Protein AF-A0AA87THC6-F1 (afdb_monomer_lite)

InterPro domains:
  IPR057561 NAD glycohydrolase, translocation F5/8 type C domain [NF047619] (191-307)
  IPR057561 NAD glycohydrolase, translocation F5/8 type C domain [PF25302] (182-308)

Radius of gyration: 21.38 Å; chains: 1; bounding box: 53×36×58 Å

pLDDT: mean 90.78, std 9.49, range [54.78, 98.56]

Foldseek 3Di:
DKDWDDCPRDPLSVQCVVVVQVVLVVVPPQDPAGWDWPTKIWDDDPPKIKIWTWTDRPDAHDQKDFDTKIFIWIQDPSATEGADIDTQWMWGWADDPFKIKIKIKGWDWDWADDPRWIKIKIKMKMWMKMWGADPVRPDIDIDTQAIKMKIFIFTPVVQVVQVVPPDDDPHRYHYTDTDGQKMKIWRHFDQDPVHRPQQGPCQQARLDLQGKHWGDDPQLKIKMKMAGNAWFFKKWFDWFNLNDPLRRQQEKTAQWKDKPNDIDGDDSDNDPDIDMDTDPTDRMIIIIGDDIDGHPHYHITITRYMDTD

Secondary structure (DSSP, 8-state):
-EEEE-TTT-HHHHHHHHHHHHHHHHH-TT-SSPPEEEEEEEEEETTEEEEEEEEE-S--BTTEEE--EEEEEEEETTEEEEEEEEESEEEEEEE-SSEEEEEEEEEEEEEEEETTEEEEEEEEEEEEEEEEE-TTSS-EEEEEEP--EEEEEEEHHHHHHHHHHS---S-SEEEPPP--SEEEEES----BTTBTTSSSGGGGSSS-TTS-EE---TT---EEEEEEEEEEEEEEEEEB-TTSHHHHHHSBEEEEEEETTEEEE------SSPEEEEEEEEEEEEEEEEEEE--SS---BEEEEEEE-

Sequence (309 aa):
MIQKVSKESETIIKASYSDVLAFANKFHFFSDSSLIEHGIYKEVHNSFVFYRFLFTDNHSYGTFVFNYLQIFCLAYKNKLYILDSSYLHKEQLIEETIHGSDEHIYSNYSVIQEKGEFEIIMHQTKDKTEFYADEEGDSEKTIEVSGEGVAYFYKLSDILKRIEKSNSIADTITQVELKEYKTVHCESTLIDAKRPFLYTIQNAFDKNPETAYVEKSEDDEISISIVSDKKIKRVGIINGFVKTQNLYASNNRIRKIDINYKLFELKDMHSKDFVFFDIPLASDIYIQTVELYKGTKYSDTCIAEIQVE

Organism: NCBI:txid1125700

Structure (mmCIF, N/CA/C/O backbone):
data_AF-A0AA87THC6-F1
#
_entry.id   AF-A0AA87THC6-F1
#
loop_
_atom_site.group_PDB
_atom_site.id
_atom_site.type_symbol
_atom_site.label_atom_id
_atom_site.label_alt_id
_atom_site.label_comp_id
_atom_site.label_asym_id
_atom_site.label_entity_id
_atom_site.label_seq_id
_atom_site.pdbx_PDB_ins_code
_atom_site.Cartn_x
_atom_site.Cartn_y
_atom_site.Cartn_z
_atom_site.occupancy
_atom_site.B_iso_or_equiv
_atom_site.auth_seq_id
_atom_site.auth_comp_id
_atom_site.auth_asym_id
_atom_site.auth_atom_id
_atom_site.pdbx_PDB_model_num
ATOM 1 N N . MET A 1 1 ? -5.647 -9.948 -12.343 1.00 79.25 1 MET A N 1
ATOM 2 C CA . MET A 1 1 ? -4.702 -11.034 -11.979 1.00 79.25 1 MET A CA 1
ATOM 3 C C . MET A 1 1 ? -3.346 -10.691 -12.569 1.00 79.25 1 MET A C 1
ATOM 5 O O . MET A 1 1 ? -3.299 -10.350 -13.745 1.00 79.25 1 MET A O 1
ATOM 9 N N . ILE A 1 2 ? -2.286 -10.747 -11.762 1.00 90.88 2 ILE A N 1
ATOM 10 C CA . ILE A 1 2 ? -0.912 -10.479 -12.204 1.00 90.88 2 ILE A CA 1
ATOM 11 C C . ILE A 1 2 ? -0.316 -11.773 -12.766 1.00 90.88 2 ILE A C 1
ATOM 13 O O . ILE A 1 2 ? -0.434 -12.826 -12.141 1.00 90.88 2 ILE A O 1
ATOM 17 N N . GLN A 1 3 ? 0.299 -11.707 -13.943 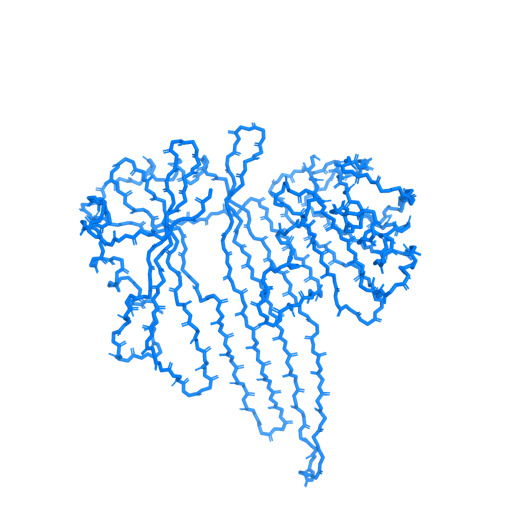1.00 95.12 3 GLN A N 1
ATOM 18 C CA . GLN A 1 3 ? 0.859 -12.868 -14.636 1.00 95.12 3 GLN A CA 1
ATOM 19 C C . GLN A 1 3 ? 2.292 -12.585 -15.070 1.00 95.12 3 GLN A C 1
ATOM 21 O O . GLN A 1 3 ? 2.575 -11.518 -15.613 1.00 95.12 3 GLN A O 1
ATOM 26 N N . LYS A 1 4 ? 3.200 -13.543 -14.855 1.00 95.81 4 LYS A N 1
ATOM 27 C CA . LYS A 1 4 ? 4.563 -13.455 -15.387 1.00 95.81 4 LYS A CA 1
ATOM 28 C C . LYS A 1 4 ? 4.516 -13.609 -16.908 1.00 95.81 4 LYS A C 1
ATOM 30 O O . LYS A 1 4 ? 3.885 -14.534 -17.413 1.00 95.81 4 LYS A O 1
ATOM 35 N N . VAL A 1 5 ? 5.193 -12.717 -17.619 1.00 95.44 5 VAL A N 1
ATOM 36 C CA . VAL A 1 5 ? 5.282 -12.706 -19.082 1.00 95.44 5 VAL A CA 1
ATOM 37 C C . VAL A 1 5 ? 6.741 -12.730 -19.524 1.00 95.44 5 VAL A C 1
ATOM 39 O O . VAL A 1 5 ? 7.643 -12.360 -18.774 1.00 95.44 5 VAL A O 1
ATOM 42 N N . SER A 1 6 ? 6.981 -13.199 -20.746 1.00 91.56 6 SER A N 1
ATOM 43 C CA . SER A 1 6 ? 8.314 -13.169 -21.351 1.00 91.56 6 SER A CA 1
ATOM 44 C C . SER A 1 6 ? 8.526 -11.850 -22.086 1.00 91.56 6 SER A C 1
ATOM 46 O O . SER A 1 6 ? 7.607 -11.355 -22.743 1.00 91.56 6 SER A O 1
ATOM 48 N N . LYS A 1 7 ? 9.759 -11.337 -22.074 1.00 87.38 7 LYS A N 1
ATOM 49 C CA . LYS A 1 7 ? 10.193 -10.209 -22.909 1.00 87.38 7 LYS A CA 1
ATOM 50 C C . LYS A 1 7 ? 9.777 -10.338 -24.381 1.00 87.38 7 LYS A C 1
ATOM 52 O O . LYS A 1 7 ? 9.416 -9.347 -25.007 1.00 87.38 7 LYS A O 1
ATOM 57 N N . GLU A 1 8 ? 9.798 -11.554 -24.927 1.00 90.31 8 GLU A N 1
ATOM 58 C CA . GLU A 1 8 ? 9.477 -11.813 -26.338 1.00 90.31 8 GLU A CA 1
ATOM 59 C C . GLU A 1 8 ? 7.975 -11.968 -26.607 1.00 90.31 8 GLU A C 1
ATOM 61 O O . GLU A 1 8 ? 7.558 -12.005 -27.763 1.00 90.31 8 GLU A O 1
ATOM 66 N N . SER A 1 9 ? 7.155 -12.073 -25.558 1.00 88.19 9 SER A N 1
ATOM 67 C CA . SER A 1 9 ? 5.730 -12.387 -25.705 1.00 88.19 9 SER A CA 1
ATOM 68 C C . SER A 1 9 ? 4.881 -11.206 -26.173 1.00 88.19 9 SER A C 1
ATOM 70 O O . SER A 1 9 ? 3.809 -11.425 -26.733 1.00 88.19 9 SER A O 1
ATOM 72 N N . GLU A 1 10 ? 5.355 -9.967 -25.998 1.00 90.50 10 GLU A N 1
ATOM 73 C CA . GLU A 1 10 ? 4.599 -8.767 -26.361 1.00 90.50 10 GLU A CA 1
ATOM 74 C C . GLU A 1 10 ? 5.458 -7.760 -27.117 1.00 90.50 10 GLU A C 1
ATOM 76 O O . GLU A 1 10 ? 6.537 -7.369 -26.671 1.00 90.50 10 GLU A O 1
ATOM 81 N N . THR A 1 11 ? 4.945 -7.278 -28.251 1.00 91.44 11 THR A N 1
ATOM 82 C CA . THR A 1 11 ? 5.661 -6.340 -29.127 1.00 91.44 11 THR A CA 1
ATOM 83 C C . THR A 1 11 ? 6.060 -5.058 -28.401 1.00 91.44 11 THR A C 1
ATOM 85 O O . THR A 1 11 ? 7.163 -4.564 -28.611 1.00 91.44 11 THR A O 1
ATOM 88 N N . ILE A 1 12 ? 5.193 -4.545 -27.521 1.00 92.75 12 ILE A N 1
ATOM 89 C CA . ILE A 1 12 ? 5.460 -3.321 -26.758 1.00 92.75 12 ILE A CA 1
ATOM 90 C C . ILE A 1 12 ? 6.604 -3.507 -25.751 1.00 92.75 12 ILE A C 1
ATOM 92 O O . ILE A 1 12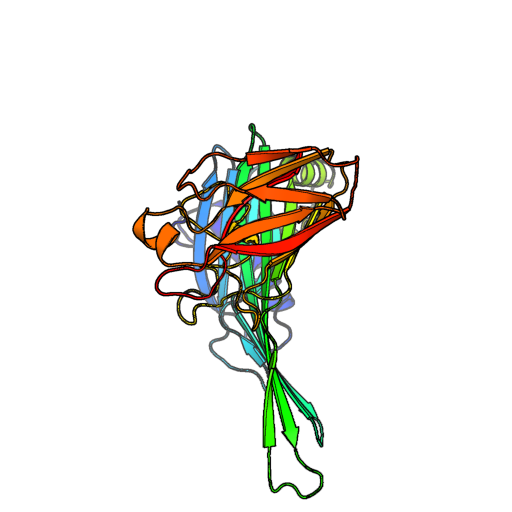 ? 7.453 -2.633 -25.617 1.00 92.75 12 ILE A O 1
ATOM 96 N N . ILE A 1 13 ? 6.683 -4.674 -25.101 1.00 93.75 13 ILE A N 1
ATOM 97 C CA . ILE A 1 13 ? 7.780 -5.003 -24.183 1.00 93.75 13 ILE A CA 1
ATOM 98 C C . ILE A 1 13 ? 9.072 -5.141 -24.981 1.00 93.75 13 ILE A C 1
ATOM 100 O O . ILE A 1 13 ? 10.072 -4.515 -24.647 1.00 93.75 13 ILE A O 1
ATOM 104 N N . LYS A 1 14 ? 9.041 -5.915 -26.070 1.00 93.25 14 LYS A N 1
ATOM 105 C CA . LYS A 1 14 ? 10.207 -6.140 -26.926 1.00 93.25 14 LYS A CA 1
ATOM 106 C C . LYS A 1 14 ? 10.798 -4.837 -27.466 1.00 93.25 14 LYS A C 1
ATOM 108 O O . LYS A 1 14 ? 12.017 -4.700 -27.495 1.00 93.25 14 LYS A O 1
ATOM 113 N N . ALA A 1 15 ? 9.944 -3.899 -27.878 1.00 92.38 15 ALA A N 1
ATOM 114 C CA . ALA A 1 15 ? 10.362 -2.610 -28.420 1.00 92.38 15 ALA A CA 1
ATOM 115 C C . ALA A 1 15 ? 10.966 -1.678 -27.358 1.00 92.38 15 ALA A C 1
ATOM 117 O O . ALA A 1 15 ? 11.898 -0.945 -27.667 1.00 92.38 15 ALA A O 1
ATOM 118 N N . SER A 1 16 ? 10.461 -1.724 -26.123 1.00 94.19 16 SER A N 1
ATOM 119 C CA . SER A 1 16 ? 10.839 -0.781 -25.063 1.00 94.19 16 SER A CA 1
ATOM 120 C C . SER A 1 16 ? 11.824 -1.338 -24.032 1.00 94.19 16 SER A C 1
ATOM 122 O O . SER A 1 16 ? 12.339 -0.580 -23.218 1.00 94.19 16 SER A O 1
ATOM 124 N N . TYR A 1 17 ? 12.102 -2.646 -24.034 1.00 94.69 17 TYR A N 1
ATOM 125 C CA . TYR A 1 17 ? 12.876 -3.309 -22.978 1.00 94.69 17 TYR A CA 1
ATOM 126 C C . TYR A 1 17 ? 14.246 -2.667 -22.732 1.00 94.69 17 TYR A C 1
ATOM 128 O O . TYR A 1 17 ? 14.607 -2.419 -21.584 1.00 94.69 17 TYR A O 1
ATOM 136 N N . SER A 1 18 ? 15.010 -2.400 -23.795 1.00 93.69 18 SER A N 1
ATOM 137 C CA . SER A 1 18 ? 16.354 -1.825 -23.664 1.00 93.69 18 SER A CA 1
ATOM 138 C C . SER A 1 18 ? 16.316 -0.438 -23.024 1.00 93.69 18 SER A C 1
ATOM 140 O O . SER A 1 18 ? 17.169 -0.132 -22.195 1.00 93.69 18 SER A O 1
ATOM 142 N N . ASP A 1 19 ? 15.296 0.359 -23.344 1.00 94.31 19 ASP A N 1
ATOM 143 C CA . ASP A 1 19 ? 15.115 1.694 -22.776 1.00 94.31 19 ASP A CA 1
ATOM 144 C C . ASP A 1 19 ? 14.673 1.611 -21.307 1.00 94.31 19 ASP A C 1
ATOM 146 O O . ASP A 1 19 ? 15.158 2.375 -20.474 1.00 94.31 19 ASP A O 1
ATOM 150 N N . VAL A 1 20 ? 13.812 0.646 -20.954 1.00 95.25 20 VAL A N 1
ATOM 151 C CA . VAL A 1 20 ? 13.425 0.386 -19.554 1.00 95.25 20 VAL A CA 1
ATOM 152 C C . VAL A 1 20 ? 14.631 -0.062 -18.724 1.00 95.25 20 VAL A C 1
ATOM 154 O O . VAL A 1 20 ? 14.818 0.425 -17.612 1.00 95.25 20 VAL A O 1
ATOM 157 N N . LEU A 1 21 ? 15.476 -0.949 -19.256 1.00 94.19 21 LEU A N 1
ATOM 158 C CA . LEU A 1 21 ? 16.702 -1.382 -18.582 1.00 94.19 21 LEU A CA 1
ATOM 159 C C . LEU A 1 21 ? 17.705 -0.225 -18.439 1.00 94.19 21 LEU A C 1
ATOM 161 O O . LEU A 1 21 ? 18.332 -0.079 -17.392 1.00 94.19 21 LEU A O 1
ATOM 165 N N . ALA A 1 22 ? 17.851 0.622 -19.460 1.00 92.94 22 ALA A N 1
ATOM 166 C CA . ALA A 1 22 ? 18.692 1.815 -19.379 1.00 92.94 22 ALA A CA 1
ATOM 167 C C . ALA A 1 22 ? 18.179 2.801 -18.314 1.00 92.94 22 ALA A C 1
ATOM 169 O O . ALA A 1 22 ? 18.971 3.329 -17.533 1.00 92.94 22 ALA A O 1
ATOM 170 N N . PHE A 1 23 ? 16.860 3.002 -18.233 1.00 94.00 23 PHE A N 1
ATOM 171 C CA . PHE A 1 23 ? 16.233 3.782 -17.167 1.00 94.00 23 PHE A CA 1
ATOM 172 C C . PHE A 1 23 ? 16.514 3.177 -15.784 1.00 94.00 23 PHE A C 1
ATOM 174 O O . PHE A 1 23 ? 16.936 3.894 -14.880 1.00 94.00 23 PHE A O 1
ATOM 181 N N . ALA A 1 24 ? 16.341 1.861 -15.632 1.00 93.75 24 ALA A N 1
ATOM 182 C CA . ALA A 1 24 ? 16.586 1.155 -14.378 1.00 93.75 24 ALA A CA 1
ATOM 183 C C . ALA A 1 24 ? 18.044 1.303 -13.909 1.00 93.75 24 ALA A C 1
ATOM 185 O O . ALA A 1 24 ? 18.277 1.638 -12.752 1.00 93.75 24 ALA A O 1
ATOM 186 N N . ASN A 1 25 ? 19.021 1.145 -14.809 1.00 91.25 25 ASN A N 1
ATOM 187 C CA . ASN A 1 25 ? 20.440 1.349 -14.491 1.00 91.25 25 ASN A CA 1
ATOM 188 C C . ASN A 1 25 ? 20.759 2.804 -14.118 1.00 91.25 25 ASN A C 1
ATOM 190 O O . ASN A 1 25 ? 21.599 3.045 -13.264 1.00 91.25 25 ASN A O 1
ATOM 194 N N . LYS A 1 26 ? 20.076 3.789 -14.716 1.00 90.31 26 LYS A N 1
ATOM 195 C CA . LYS A 1 26 ? 20.232 5.198 -14.319 1.00 90.31 26 LYS A CA 1
ATOM 196 C C . LYS A 1 26 ? 19.678 5.463 -12.914 1.00 90.31 26 LYS A C 1
ATOM 198 O O . LYS A 1 26 ? 20.208 6.312 -12.204 1.00 90.31 26 LYS A O 1
ATOM 203 N N . PHE A 1 27 ? 18.599 4.777 -12.538 1.00 86.88 27 PHE A N 1
ATOM 204 C CA . PHE A 1 27 ? 18.013 4.871 -11.201 1.00 86.88 27 PHE A CA 1
ATOM 205 C C . PHE A 1 27 ? 18.866 4.148 -10.147 1.00 86.88 27 PHE A C 1
ATOM 207 O O . PHE A 1 27 ? 19.018 4.634 -9.029 1.00 86.88 27 PHE A O 1
ATOM 214 N N . HIS A 1 28 ? 19.447 3.001 -10.499 1.00 83.06 28 HIS A N 1
ATOM 215 C CA . HIS A 1 28 ? 20.355 2.242 -9.645 1.00 83.06 28 HIS A CA 1
ATOM 216 C C . HIS A 1 28 ? 21.774 2.833 -9.679 1.00 83.06 28 HIS A C 1
ATOM 218 O O . HIS A 1 28 ? 22.655 2.345 -10.373 1.00 83.06 28 HIS A O 1
ATOM 224 N N . PHE A 1 29 ? 22.004 3.904 -8.916 1.00 75.00 29 PHE A N 1
ATOM 225 C CA . PHE A 1 29 ? 23.304 4.591 -8.857 1.00 75.00 29 PHE A CA 1
ATOM 226 C C . PHE A 1 29 ? 24.312 3.965 -7.873 1.00 75.00 29 PHE A C 1
ATOM 228 O O . PHE A 1 29 ? 25.415 4.482 -7.718 1.00 75.00 29 PHE A O 1
ATOM 235 N N . PHE A 1 30 ? 23.933 2.888 -7.177 1.00 70.06 30 PHE A N 1
ATOM 236 C CA . PHE A 1 30 ? 24.742 2.268 -6.119 1.00 70.06 30 PHE A CA 1
ATOM 237 C C . PHE A 1 30 ? 25.837 1.332 -6.651 1.00 70.06 30 PHE A C 1
ATOM 239 O O . PHE A 1 30 ? 26.690 0.896 -5.880 1.00 70.06 30 PHE A O 1
ATOM 246 N N . SER A 1 31 ? 25.826 1.038 -7.954 1.00 67.19 31 SER A N 1
ATOM 247 C CA . SER A 1 31 ? 26.738 0.091 -8.582 1.00 67.19 31 SER A CA 1
ATOM 248 C C . SER A 1 31 ? 27.088 0.461 -10.015 1.00 67.19 31 SER A C 1
ATOM 250 O O . SER A 1 31 ? 26.243 0.930 -10.774 1.00 67.19 31 SER A O 1
ATOM 252 N N . ASP A 1 32 ? 28.318 0.128 -10.408 1.00 66.31 32 ASP A N 1
ATOM 253 C CA . ASP A 1 32 ? 28.752 0.114 -11.808 1.00 66.31 32 ASP A CA 1
ATOM 254 C C . ASP A 1 32 ? 28.287 -1.156 -12.555 1.00 66.31 32 ASP A C 1
ATOM 256 O O . ASP A 1 32 ? 28.404 -1.253 -13.780 1.00 66.31 32 ASP A O 1
ATOM 260 N N . SER A 1 33 ? 27.775 -2.160 -11.831 1.00 73.06 33 SER A N 1
ATOM 261 C CA . SER A 1 33 ? 27.243 -3.394 -12.415 1.00 73.06 33 SER A CA 1
ATOM 262 C C . SER A 1 33 ? 25.859 -3.153 -13.001 1.00 73.06 33 SER A C 1
ATOM 264 O O . SER A 1 33 ? 24.980 -2.585 -12.359 1.00 73.06 33 SER A O 1
ATOM 266 N N . SER A 1 34 ? 25.644 -3.628 -14.227 1.00 78.69 34 SER A N 1
ATOM 267 C CA . SER A 1 34 ? 24.326 -3.548 -14.851 1.00 78.69 34 SER A CA 1
ATOM 268 C C . SER A 1 34 ? 23.336 -4.486 -14.168 1.00 78.69 34 SER A C 1
ATOM 270 O O . SER A 1 34 ? 23.622 -5.666 -13.958 1.00 78.69 34 SER A O 1
ATOM 272 N N . LEU A 1 35 ? 22.141 -3.967 -13.915 1.00 88.06 35 LEU A N 1
ATOM 273 C CA . LEU A 1 35 ? 20.995 -4.733 -13.463 1.00 88.06 35 LEU A CA 1
ATOM 274 C C . LEU A 1 35 ? 20.637 -5.864 -14.441 1.00 88.06 35 LEU A C 1
ATOM 276 O O . LEU A 1 35 ? 20.725 -5.727 -15.664 1.00 88.06 35 LEU A O 1
ATOM 280 N N . ILE A 1 36 ? 20.160 -6.972 -13.886 1.00 90.00 36 ILE A N 1
ATOM 281 C CA . ILE A 1 36 ? 19.720 -8.175 -14.589 1.00 90.00 36 ILE A CA 1
ATOM 282 C C . ILE A 1 36 ? 18.204 -8.319 -14.422 1.00 90.00 36 ILE A C 1
ATOM 284 O O . ILE A 1 36 ? 17.652 -8.056 -13.353 1.00 90.00 36 ILE A O 1
ATOM 288 N N . GLU A 1 37 ? 17.508 -8.744 -15.480 1.00 93.19 37 GLU A N 1
ATOM 289 C CA . GLU A 1 37 ? 16.072 -9.042 -15.417 1.00 93.19 37 GLU A CA 1
ATOM 290 C C . GLU A 1 37 ? 15.803 -10.221 -14.473 1.00 93.19 37 GLU A C 1
ATOM 292 O O . GLU A 1 37 ? 16.276 -11.336 -14.693 1.00 93.19 37 GLU A O 1
ATOM 297 N N . HIS A 1 38 ? 14.977 -9.986 -13.458 1.00 93.69 38 HIS A N 1
ATOM 298 C CA . HIS A 1 38 ? 14.407 -11.034 -12.617 1.00 93.69 38 HIS A CA 1
ATOM 299 C C . HIS A 1 38 ? 13.056 -11.527 -13.171 1.00 93.69 38 HIS A C 1
ATOM 301 O O . HIS A 1 38 ? 12.726 -12.722 -13.154 1.00 93.69 38 HIS A O 1
ATOM 307 N N . GLY A 1 39 ? 12.250 -10.603 -13.696 1.00 95.12 39 GLY A N 1
ATOM 308 C CA . GLY A 1 39 ? 11.044 -10.955 -14.429 1.00 95.12 39 GLY A CA 1
ATOM 309 C C . GLY A 1 39 ? 10.183 -9.764 -14.811 1.00 95.12 39 GLY A C 1
ATOM 310 O O . GLY A 1 39 ? 10.291 -8.680 -14.244 1.00 95.12 39 GLY A O 1
ATOM 311 N N . ILE A 1 40 ? 9.282 -10.007 -15.758 1.00 97.12 40 ILE A N 1
ATOM 312 C CA . ILE A 1 40 ? 8.297 -9.033 -16.217 1.00 97.12 40 ILE A CA 1
ATOM 313 C C . ILE A 1 40 ? 6.912 -9.569 -15.880 1.00 97.12 40 ILE A C 1
ATOM 315 O O . ILE A 1 40 ? 6.599 -10.732 -16.146 1.00 97.12 40 ILE A O 1
ATOM 319 N N . TYR A 1 41 ? 6.080 -8.727 -15.283 1.00 97.06 41 TYR A N 1
ATOM 320 C CA . TYR A 1 41 ? 4.735 -9.092 -14.863 1.00 97.06 41 TYR A CA 1
ATOM 321 C C . TYR A 1 41 ? 3.719 -8.164 -15.500 1.00 97.06 41 TYR A C 1
ATOM 323 O O . TYR A 1 41 ? 3.904 -6.951 -15.520 1.00 97.06 41 TYR A O 1
ATOM 331 N N . LYS A 1 42 ? 2.635 -8.748 -15.997 1.00 96.62 42 LYS A N 1
ATOM 332 C CA . LYS A 1 42 ? 1.515 -8.061 -16.625 1.00 96.62 42 LYS A CA 1
ATOM 333 C C . LYS A 1 42 ? 0.307 -8.082 -15.707 1.00 96.62 42 LYS A C 1
ATOM 335 O O . LYS A 1 42 ? -0.037 -9.119 -15.143 1.00 96.62 42 LYS A O 1
ATOM 340 N N . GLU A 1 43 ? -0.380 -6.957 -15.635 1.00 96.12 43 GLU A N 1
ATOM 341 C CA . GLU A 1 43 ? -1.684 -6.824 -15.006 1.00 96.12 43 GLU A CA 1
ATOM 342 C C . GLU A 1 43 ? -2.644 -6.132 -15.975 1.00 96.12 43 GLU A C 1
ATOM 344 O O . GLU A 1 43 ? -2.293 -5.132 -16.597 1.00 96.12 43 GLU A O 1
ATOM 349 N N . VAL A 1 44 ? -3.851 -6.677 -16.131 1.00 94.56 44 VAL A N 1
ATOM 350 C CA . VAL A 1 44 ? -4.861 -6.141 -17.053 1.00 94.56 44 VAL A CA 1
ATOM 351 C C . VAL A 1 44 ? -6.105 -5.747 -16.272 1.00 94.56 44 VAL A C 1
ATOM 353 O O . VAL A 1 44 ? -6.654 -6.562 -15.529 1.00 94.56 44 VAL A O 1
ATOM 356 N N . HIS A 1 45 ? -6.547 -4.511 -16.496 1.00 91.12 45 HIS A N 1
ATOM 357 C CA . HIS A 1 45 ? -7.723 -3.887 -15.901 1.00 91.12 45 HIS A CA 1
ATOM 358 C C . HIS A 1 45 ? -8.577 -3.272 -17.008 1.00 91.12 45 HIS A C 1
ATOM 360 O O . HIS A 1 45 ? -8.269 -2.197 -17.523 1.00 91.12 45 HIS A O 1
ATOM 366 N N . ASN A 1 46 ? -9.649 -3.959 -17.408 1.00 88.62 46 ASN A N 1
ATOM 367 C CA . ASN A 1 46 ? -10.434 -3.616 -18.599 1.00 88.62 46 ASN A CA 1
ATOM 368 C C . ASN A 1 46 ? -9.530 -3.446 -19.839 1.00 88.62 46 ASN A C 1
ATOM 370 O O . ASN A 1 46 ? -8.911 -4.408 -20.285 1.00 88.62 46 ASN A O 1
ATOM 374 N N . SER A 1 47 ? -9.445 -2.234 -20.395 1.00 90.00 47 SER A N 1
ATOM 375 C CA . SER A 1 47 ? -8.592 -1.899 -21.542 1.00 90.00 47 SER A CA 1
ATOM 376 C C . SER A 1 47 ? -7.184 -1.431 -21.160 1.00 90.00 47 SER A C 1
ATOM 378 O O . SER A 1 47 ? -6.372 -1.181 -22.049 1.00 90.00 47 SER A O 1
ATOM 380 N N . PHE A 1 48 ? -6.895 -1.256 -19.870 1.00 94.31 48 PHE A N 1
ATOM 381 C CA . PHE A 1 48 ? -5.604 -0.776 -19.390 1.00 94.31 48 PHE A CA 1
ATOM 382 C C . PHE A 1 48 ? -4.690 -1.945 -19.051 1.00 94.31 48 PHE A C 1
ATOM 384 O O . PHE A 1 48 ? -5.100 -2.924 -18.424 1.00 94.31 48 PHE A O 1
ATOM 391 N N . VAL A 1 49 ? -3.433 -1.828 -19.468 1.00 96.44 49 VAL A N 1
ATOM 392 C CA . VAL A 1 49 ? -2.411 -2.844 -19.241 1.00 96.44 49 VAL A CA 1
ATOM 393 C C . VAL A 1 49 ? -1.259 -2.203 -18.487 1.00 96.44 49 VAL A C 1
ATOM 395 O O . VAL A 1 49 ? -0.685 -1.216 -18.944 1.00 96.44 49 VAL A O 1
ATOM 398 N N . PHE A 1 50 ? -0.921 -2.782 -17.343 1.00 97.50 50 PHE A N 1
ATOM 399 C CA . PHE A 1 50 ? 0.191 -2.368 -16.504 1.00 97.50 50 PHE A CA 1
ATOM 400 C C . PHE A 1 50 ? 1.288 -3.424 -16.543 1.00 97.50 50 PHE A C 1
ATOM 402 O O . PHE A 1 50 ? 1.008 -4.627 -16.575 1.00 97.50 50 PHE A O 1
ATOM 409 N N . TYR A 1 51 ? 2.536 -2.969 -16.508 1.00 97.62 51 TYR A N 1
ATOM 410 C CA . TYR A 1 51 ? 3.707 -3.831 -16.437 1.00 97.62 51 TYR A CA 1
ATOM 411 C C . TYR A 1 51 ? 4.546 -3.505 -15.209 1.00 97.62 51 TYR A C 1
ATOM 413 O O . TYR A 1 51 ? 4.709 -2.342 -14.850 1.00 97.62 51 TYR A O 1
ATOM 421 N N . ARG A 1 52 ? 5.107 -4.543 -14.592 1.00 97.25 52 ARG A N 1
ATOM 422 C CA . ARG A 1 52 ? 6.148 -4.443 -13.567 1.00 97.25 52 ARG A CA 1
ATOM 423 C C . ARG A 1 52 ? 7.389 -5.129 -14.106 1.00 97.25 52 ARG A C 1
ATOM 425 O O . ARG A 1 52 ? 7.354 -6.333 -14.359 1.00 97.25 52 ARG A O 1
ATOM 432 N N . PHE A 1 53 ? 8.458 -4.371 -14.297 1.00 97.19 53 PHE A N 1
ATOM 433 C CA . PHE A 1 53 ? 9.772 -4.921 -14.606 1.00 97.19 53 PHE A CA 1
ATOM 434 C C . PHE A 1 53 ? 10.537 -5.037 -13.296 1.00 97.19 53 PHE A C 1
ATOM 436 O O . PHE A 1 53 ? 10.736 -4.028 -12.625 1.00 97.19 53 PHE A O 1
ATOM 443 N N . LEU A 1 54 ? 10.919 -6.256 -12.922 1.00 95.56 54 LEU A N 1
ATOM 444 C CA . LEU A 1 54 ? 11.755 -6.509 -11.758 1.00 95.56 54 LEU A CA 1
ATOM 445 C C . LEU A 1 54 ? 13.182 -6.765 -12.215 1.00 95.56 54 LEU A C 1
ATOM 447 O O . LEU A 1 54 ? 13.435 -7.666 -13.021 1.00 95.56 54 LEU A O 1
ATOM 451 N N . PHE A 1 55 ? 14.096 -5.990 -11.655 1.00 93.94 55 PHE A N 1
ATOM 452 C CA . PHE A 1 55 ? 15.524 -6.083 -11.880 1.00 93.94 55 PHE A CA 1
ATOM 453 C C . PHE A 1 55 ? 16.259 -6.338 -10.565 1.00 93.94 55 PHE A C 1
ATOM 455 O O . PHE A 1 55 ? 15.787 -5.948 -9.500 1.00 93.94 55 PHE A O 1
ATOM 462 N N . THR A 1 56 ? 17.416 -6.981 -10.640 1.00 89.56 56 THR A N 1
ATOM 463 C CA . THR A 1 56 ? 18.321 -7.203 -9.506 1.00 89.56 56 THR A CA 1
ATOM 464 C C . THR A 1 56 ? 19.761 -7.131 -9.991 1.00 89.56 56 THR A C 1
ATOM 466 O O . THR A 1 56 ? 20.035 -7.381 -11.162 1.00 89.56 56 THR A O 1
ATOM 469 N N . ASP A 1 57 ? 20.687 -6.790 -9.115 1.00 77.00 57 ASP A N 1
ATOM 470 C CA . ASP A 1 57 ? 22.125 -6.779 -9.383 1.00 77.00 57 ASP A CA 1
ATOM 471 C C . ASP A 1 57 ? 22.826 -8.038 -8.842 1.00 77.00 57 ASP A C 1
ATOM 473 O O . ASP A 1 57 ? 23.999 -8.227 -9.143 1.00 77.00 57 ASP A O 1
ATOM 477 N N . ASN A 1 58 ? 22.130 -8.935 -8.122 1.00 67.69 58 ASN A N 1
ATOM 478 C CA . ASN A 1 58 ? 22.697 -10.093 -7.409 1.00 67.69 58 ASN A CA 1
ATOM 479 C C . ASN A 1 58 ? 23.819 -9.738 -6.400 1.00 67.69 58 ASN A C 1
ATOM 481 O O . ASN A 1 58 ? 24.618 -10.615 -6.063 1.00 67.69 58 ASN A O 1
ATOM 485 N N . HIS A 1 59 ? 23.899 -8.494 -5.912 1.00 65.94 59 HIS A N 1
ATOM 486 C CA . HIS A 1 59 ? 24.958 -8.050 -4.997 1.00 65.94 59 HIS A CA 1
ATOM 487 C C . HIS A 1 59 ? 24.418 -7.112 -3.899 1.00 65.94 59 HIS A C 1
ATOM 489 O O . HIS A 1 59 ? 23.471 -6.365 -4.098 1.00 65.94 59 HIS A O 1
ATOM 495 N N . SER A 1 60 ? 25.048 -7.125 -2.724 1.00 64.69 60 SER A N 1
ATOM 496 C CA . SER A 1 60 ? 24.840 -6.128 -1.661 1.00 64.69 60 SER A CA 1
ATOM 497 C C . SER A 1 60 ? 25.907 -5.029 -1.748 1.00 64.69 60 SER A C 1
ATOM 499 O O . SER A 1 60 ? 27.068 -5.336 -2.034 1.00 64.69 60 SER A O 1
ATOM 501 N N . TYR A 1 61 ? 25.555 -3.769 -1.464 1.00 63.88 61 TYR A N 1
ATOM 502 C CA . TYR A 1 61 ? 26.459 -2.619 -1.615 1.00 63.88 61 TYR A CA 1
ATOM 503 C C . TYR A 1 61 ? 26.669 -1.871 -0.301 1.00 63.88 61 TYR A C 1
ATOM 505 O O . TYR A 1 61 ? 25.852 -1.042 0.093 1.00 63.88 61 TYR A O 1
ATOM 513 N N . GLY A 1 62 ? 27.818 -2.104 0.340 1.00 69.44 62 GLY A N 1
ATOM 514 C CA . GLY A 1 62 ? 28.187 -1.408 1.574 1.00 69.44 62 GLY A CA 1
ATOM 515 C C . GLY A 1 62 ? 27.130 -1.610 2.660 1.00 69.44 62 GLY A C 1
ATOM 516 O O . GLY A 1 62 ? 26.850 -2.744 3.031 1.00 69.44 62 GLY A O 1
ATOM 517 N N . THR A 1 63 ? 26.540 -0.512 3.131 1.00 70.81 63 THR A N 1
ATOM 518 C CA . THR A 1 63 ? 25.477 -0.498 4.147 1.00 70.81 63 THR A CA 1
ATOM 519 C C . THR A 1 63 ? 24.064 -0.668 3.578 1.00 70.81 63 THR A C 1
ATOM 521 O O . THR A 1 63 ? 23.089 -0.553 4.316 1.00 70.81 63 THR A O 1
ATOM 524 N N . PHE A 1 64 ? 23.929 -0.913 2.272 1.00 69.56 64 PHE A N 1
ATOM 525 C CA . PHE A 1 64 ? 22.642 -1.096 1.614 1.00 69.56 64 PHE A CA 1
ATOM 526 C C . PHE A 1 64 ? 22.470 -2.519 1.085 1.00 69.56 64 PHE A C 1
ATOM 528 O O . PHE A 1 64 ? 23.300 -3.028 0.321 1.00 69.56 64 PHE A O 1
ATOM 535 N N . VAL A 1 65 ? 21.328 -3.123 1.412 1.00 75.81 65 VAL A N 1
ATOM 536 C CA . VAL A 1 65 ? 20.863 -4.366 0.789 1.00 75.81 65 VAL A CA 1
ATOM 537 C C . VAL A 1 65 ? 19.601 -4.059 -0.001 1.00 75.81 65 VAL A C 1
ATOM 539 O O . VAL A 1 65 ? 18.628 -3.521 0.521 1.00 75.81 65 VAL A O 1
ATOM 542 N N . PHE A 1 66 ? 19.612 -4.385 -1.288 1.00 77.56 66 PHE A N 1
ATOM 543 C CA . PHE A 1 66 ? 18.460 -4.225 -2.165 1.00 77.56 66 PHE A CA 1
ATOM 544 C C . PHE A 1 66 ? 17.995 -5.600 -2.615 1.00 77.56 66 PHE A C 1
ATOM 546 O O . PHE A 1 66 ? 18.813 -6.475 -2.888 1.00 77.56 66 PHE A O 1
ATOM 553 N N . ASN A 1 67 ? 16.684 -5.792 -2.735 1.00 81.88 67 ASN A N 1
ATOM 554 C CA . ASN A 1 67 ? 16.165 -7.046 -3.272 1.00 81.88 67 ASN A CA 1
ATOM 555 C C . ASN A 1 67 ? 15.897 -6.939 -4.781 1.00 81.88 67 ASN A C 1
ATOM 557 O O . ASN A 1 67 ? 16.670 -7.415 -5.615 1.00 81.88 67 ASN A O 1
ATOM 561 N N . TYR A 1 68 ? 14.816 -6.245 -5.140 1.00 89.69 68 TYR A N 1
ATOM 562 C CA . TYR A 1 68 ? 14.405 -6.066 -6.529 1.00 89.69 68 TYR A CA 1
ATOM 563 C C . TYR A 1 68 ? 14.028 -4.617 -6.791 1.00 89.69 68 TYR A C 1
ATOM 565 O O . TYR A 1 68 ? 13.122 -4.094 -6.139 1.00 89.69 68 TYR A O 1
ATOM 573 N N . LEU A 1 69 ? 14.672 -3.994 -7.779 1.00 93.56 69 LEU A N 1
ATOM 574 C CA . LEU A 1 69 ? 14.210 -2.733 -8.343 1.00 93.56 69 LEU A CA 1
ATOM 575 C C . LEU A 1 69 ? 12.996 -3.010 -9.228 1.00 93.56 69 LEU A C 1
ATOM 577 O O . LEU A 1 69 ? 13.076 -3.765 -10.197 1.00 93.56 69 LEU A O 1
ATOM 581 N N . GLN A 1 70 ? 11.879 -2.378 -8.905 1.00 95.62 70 GLN A N 1
ATOM 582 C CA . GLN A 1 70 ? 10.643 -2.452 -9.659 1.00 95.62 70 GLN A CA 1
ATOM 583 C C . GLN A 1 70 ? 10.457 -1.180 -10.485 1.00 95.62 70 GLN A C 1
ATOM 585 O O . GLN A 1 70 ? 10.412 -0.087 -9.930 1.00 95.62 70 GLN A O 1
ATOM 590 N N . ILE A 1 71 ? 10.278 -1.326 -11.800 1.00 97.56 71 ILE A N 1
ATOM 591 C CA . ILE A 1 71 ? 9.810 -0.252 -12.688 1.00 97.56 71 ILE A CA 1
ATOM 592 C C . ILE A 1 71 ? 8.343 -0.514 -13.022 1.00 97.56 71 ILE A C 1
ATOM 594 O O . ILE A 1 71 ? 8.016 -1.541 -13.629 1.00 97.56 71 ILE A O 1
ATOM 598 N N . PHE A 1 72 ? 7.460 0.397 -12.613 1.00 98.06 72 PHE A N 1
ATOM 599 C CA . PHE A 1 72 ? 6.020 0.277 -12.812 1.00 98.06 72 PHE A CA 1
ATOM 600 C C . PHE A 1 72 ? 5.554 1.128 -13.989 1.00 98.06 72 PHE A C 1
ATOM 602 O O . PHE A 1 72 ? 5.751 2.344 -14.023 1.00 98.06 72 PHE A O 1
ATOM 609 N N . CYS A 1 73 ? 4.924 0.480 -14.966 1.00 97.88 73 CYS A N 1
ATOM 610 C CA . CYS A 1 73 ? 4.599 1.078 -16.253 1.00 97.88 73 CYS A CA 1
ATOM 611 C C . CYS A 1 73 ? 3.121 0.921 -16.613 1.00 97.88 73 CYS A C 1
ATOM 613 O O . CYS A 1 73 ? 2.509 -0.112 -16.346 1.00 97.88 73 CYS A O 1
ATOM 615 N N . LEU A 1 74 ? 2.589 1.902 -17.341 1.00 97.56 74 LEU A N 1
ATOM 616 C CA . LEU A 1 74 ? 1.314 1.835 -18.052 1.00 97.56 74 LEU A CA 1
ATOM 617 C C . LEU A 1 74 ? 1.569 1.711 -19.556 1.00 97.56 74 LEU A C 1
ATOM 619 O O . LEU A 1 74 ? 2.288 2.522 -20.138 1.00 97.56 74 LEU A O 1
ATOM 623 N N . ALA A 1 75 ? 0.934 0.742 -20.206 1.00 95.56 75 ALA A N 1
ATOM 624 C CA . ALA A 1 75 ? 0.846 0.702 -21.657 1.00 95.56 75 ALA A CA 1
ATOM 625 C C . ALA A 1 75 ? -0.377 1.480 -22.140 1.00 95.56 75 ALA A C 1
ATOM 627 O O . ALA A 1 75 ? -1.518 1.150 -21.813 1.00 95.56 75 ALA A O 1
ATOM 628 N N . TYR A 1 76 ? -0.133 2.502 -22.956 1.00 93.38 76 TYR A N 1
ATOM 629 C CA . TYR A 1 76 ? -1.180 3.350 -23.510 1.00 93.38 76 TYR A CA 1
ATOM 630 C C . TYR A 1 76 ? -0.801 3.800 -24.922 1.00 93.38 76 TYR A C 1
ATOM 632 O O . TYR A 1 76 ? 0.336 4.187 -25.165 1.00 93.38 76 TYR A O 1
ATOM 640 N N . LYS A 1 77 ? -1.742 3.714 -25.874 1.00 90.56 77 LYS A N 1
ATOM 641 C CA . LYS A 1 77 ? -1.535 4.099 -27.289 1.00 90.56 77 LYS A CA 1
ATOM 642 C C . LYS A 1 77 ? -0.227 3.537 -27.892 1.00 90.56 77 LYS A C 1
ATOM 644 O O . LYS A 1 77 ? 0.522 4.257 -28.543 1.00 90.56 77 LYS A O 1
ATOM 649 N N . ASN A 1 78 ? 0.029 2.241 -27.676 1.00 87.56 78 ASN A N 1
ATOM 650 C CA . ASN A 1 78 ? 1.218 1.500 -28.138 1.00 87.56 78 ASN A CA 1
ATOM 651 C C . ASN A 1 78 ? 2.572 2.008 -27.605 1.00 87.56 78 ASN A C 1
ATOM 653 O O . ASN A 1 78 ? 3.607 1.719 -28.201 1.00 87.56 78 ASN A O 1
ATOM 657 N N . LYS A 1 79 ? 2.578 2.721 -26.474 1.00 90.94 79 LYS A N 1
ATOM 658 C CA . LYS A 1 79 ? 3.785 3.212 -25.803 1.00 90.94 79 LYS A CA 1
ATOM 659 C C . LYS A 1 79 ? 3.784 2.841 -24.319 1.00 90.94 79 LYS A C 1
ATOM 661 O O . LYS A 1 79 ? 2.713 2.731 -23.715 1.00 90.94 79 LYS A O 1
ATOM 666 N N . LEU A 1 80 ? 4.970 2.623 -23.744 1.00 94.94 80 LEU A N 1
ATOM 667 C CA . LEU A 1 80 ? 5.132 2.447 -22.300 1.00 94.94 80 LEU A CA 1
ATOM 668 C C . LEU A 1 80 ? 5.394 3.788 -21.619 1.00 94.94 80 LEU A C 1
ATOM 670 O O . LEU A 1 80 ? 6.268 4.558 -22.012 1.00 94.94 80 LEU A O 1
ATOM 674 N N . TYR A 1 81 ? 4.652 4.030 -20.551 1.00 95.81 81 TYR A N 1
ATOM 675 C CA . TYR A 1 81 ? 4.814 5.178 -19.681 1.00 95.81 81 TYR A CA 1
ATOM 676 C C . TYR A 1 81 ? 5.288 4.689 -18.320 1.00 95.81 81 TYR A C 1
ATOM 678 O O . TYR A 1 81 ? 4.585 3.906 -17.686 1.00 95.81 81 TYR A O 1
ATOM 686 N N . ILE A 1 82 ? 6.470 5.125 -17.887 1.00 96.69 82 ILE A N 1
ATOM 687 C CA . ILE A 1 82 ? 6.978 4.839 -16.543 1.00 96.69 82 ILE A CA 1
ATOM 688 C C . ILE A 1 82 ? 6.203 5.728 -15.581 1.00 96.69 82 ILE A C 1
ATOM 690 O O . ILE A 1 82 ? 6.232 6.954 -15.700 1.00 96.69 82 ILE A O 1
ATOM 694 N N . LEU A 1 83 ? 5.481 5.090 -14.668 1.00 97.38 83 LEU A N 1
ATOM 695 C CA . LEU A 1 83 ? 4.722 5.770 -13.633 1.00 97.38 83 LEU A CA 1
ATOM 696 C C . LEU A 1 83 ? 5.593 6.011 -12.405 1.00 97.38 83 LEU A C 1
ATOM 698 O O . LEU A 1 83 ? 5.596 7.121 -11.893 1.00 97.38 83 LEU A O 1
ATOM 702 N N . ASP A 1 84 ? 6.341 4.997 -11.966 1.00 96.31 84 ASP A N 1
ATOM 703 C CA . ASP A 1 84 ? 7.264 5.117 -10.837 1.00 96.31 84 ASP A CA 1
ATOM 704 C C . ASP A 1 84 ? 8.321 3.996 -10.833 1.00 96.31 84 ASP A C 1
ATOM 706 O O . ASP A 1 84 ? 8.217 3.013 -11.580 1.00 96.31 84 ASP A O 1
ATOM 710 N N . SER A 1 85 ? 9.343 4.159 -9.994 1.00 95.00 85 SER A N 1
ATOM 711 C CA . SER A 1 85 ? 10.395 3.178 -9.746 1.00 95.00 85 SER A CA 1
ATOM 712 C C . SER A 1 85 ? 10.810 3.144 -8.277 1.00 95.00 85 SER A C 1
ATOM 714 O O . SER A 1 85 ? 11.215 4.164 -7.724 1.00 95.00 85 SER A O 1
ATOM 716 N N . SER A 1 86 ? 10.787 1.961 -7.666 1.00 93.88 86 SER A N 1
ATOM 717 C CA . SER A 1 86 ? 11.180 1.756 -6.267 1.00 93.88 86 SER A CA 1
ATOM 718 C C . SER A 1 86 ? 11.697 0.339 -6.036 1.00 93.88 86 SER A C 1
ATOM 720 O O . SER A 1 86 ? 11.416 -0.576 -6.812 1.00 93.88 86 SER A O 1
ATOM 722 N N . TYR A 1 87 ? 12.462 0.138 -4.965 1.00 92.50 87 TYR A N 1
ATOM 723 C CA . TYR A 1 87 ? 12.831 -1.208 -4.536 1.00 92.50 87 TYR A CA 1
ATOM 724 C C . TYR A 1 87 ? 11.681 -1.850 -3.762 1.00 92.50 87 TYR A C 1
ATOM 726 O O . TYR A 1 87 ? 11.108 -1.222 -2.874 1.00 92.50 87 TYR A O 1
ATOM 734 N N . LEU A 1 88 ? 11.392 -3.125 -4.048 1.00 92.56 88 LEU A N 1
ATOM 735 C CA . LEU A 1 88 ? 10.432 -3.906 -3.255 1.00 92.56 88 LEU A CA 1
ATOM 736 C C . LEU A 1 88 ? 10.852 -3.996 -1.787 1.00 92.56 88 LEU A C 1
ATOM 738 O O . LEU A 1 88 ? 10.002 -3.988 -0.901 1.00 92.56 88 LEU A O 1
ATOM 742 N N . HIS A 1 89 ? 12.160 -4.082 -1.554 1.00 91.19 89 HIS A N 1
ATOM 743 C CA . HIS A 1 89 ? 12.783 -4.017 -0.242 1.00 91.19 89 HIS A CA 1
ATOM 744 C C . HIS A 1 89 ? 14.155 -3.357 -0.375 1.00 91.19 89 HIS A C 1
ATOM 746 O O . HIS A 1 89 ? 14.925 -3.698 -1.283 1.00 91.19 89 HIS A O 1
ATOM 752 N N . LYS A 1 90 ? 14.411 -2.400 0.511 1.00 89.50 90 LYS A N 1
ATOM 753 C CA . LYS A 1 90 ? 15.684 -1.721 0.710 1.00 89.50 90 LYS A CA 1
ATOM 754 C C . LYS A 1 90 ? 16.004 -1.767 2.200 1.00 89.50 90 LYS A C 1
ATOM 756 O O . LYS A 1 90 ? 15.206 -1.305 3.002 1.00 89.50 90 LYS A O 1
ATOM 761 N N . GLU A 1 91 ? 17.174 -2.269 2.534 1.00 87.94 91 GLU A N 1
ATOM 762 C CA . GLU A 1 91 ? 17.793 -2.175 3.850 1.00 87.94 91 GLU A CA 1
ATOM 763 C C . GLU A 1 91 ? 18.831 -1.058 3.837 1.00 87.94 91 GLU A C 1
ATOM 765 O O . GLU A 1 91 ? 19.512 -0.845 2.824 1.00 87.94 91 GLU A O 1
ATOM 770 N N . GLN A 1 92 ? 18.929 -0.329 4.939 1.00 85.25 92 GLN A N 1
ATOM 771 C CA . GLN A 1 92 ? 19.890 0.742 5.116 1.00 85.25 92 GLN A CA 1
ATOM 772 C C . GLN A 1 92 ? 20.427 0.717 6.543 1.00 85.25 92 GLN A C 1
ATOM 774 O O . GLN A 1 92 ? 19.734 1.105 7.479 1.00 85.25 92 GLN A O 1
ATOM 779 N N . LEU A 1 93 ? 21.699 0.352 6.665 1.00 83.25 93 LEU A N 1
ATOM 780 C CA . LEU A 1 93 ? 22.455 0.470 7.899 1.00 83.25 93 LEU A CA 1
ATOM 781 C C . LEU A 1 93 ? 23.076 1.872 7.997 1.00 83.25 93 LEU A C 1
ATOM 783 O O . LEU A 1 93 ? 23.740 2.364 7.077 1.00 83.25 93 LEU A O 1
ATOM 787 N N . ILE A 1 94 ? 22.839 2.534 9.121 1.00 81.31 94 ILE A N 1
ATOM 788 C CA . ILE A 1 94 ? 23.402 3.833 9.476 1.00 81.31 94 ILE A CA 1
ATOM 789 C C . ILE A 1 94 ? 24.241 3.607 10.726 1.00 81.31 94 ILE A C 1
ATOM 791 O O . ILE A 1 94 ? 23.693 3.289 11.772 1.00 81.31 94 ILE A O 1
ATOM 795 N N . GLU A 1 95 ? 25.559 3.759 10.623 1.00 76.94 95 GLU A N 1
ATOM 796 C CA . GLU A 1 95 ? 26.474 3.649 11.763 1.00 76.94 95 GLU A CA 1
ATOM 797 C C . GLU A 1 95 ? 27.081 5.021 12.072 1.00 76.94 95 GLU A C 1
ATOM 799 O O . GLU A 1 95 ? 27.773 5.618 11.243 1.00 76.94 95 GLU A O 1
ATOM 804 N N . GLU A 1 96 ? 26.835 5.515 13.281 1.00 76.38 96 GLU A N 1
ATOM 805 C CA . GLU A 1 96 ? 27.511 6.662 13.884 1.00 76.38 96 GLU A CA 1
ATOM 806 C C . GLU A 1 96 ? 28.287 6.195 15.130 1.00 76.38 96 GLU A C 1
ATOM 808 O O . GLU A 1 96 ? 28.159 5.063 15.589 1.00 76.38 96 GLU A O 1
ATOM 813 N N . THR A 1 97 ? 29.124 7.062 15.705 1.00 73.62 97 THR A N 1
ATOM 814 C CA . THR A 1 97 ? 30.073 6.676 16.770 1.00 73.62 97 THR A CA 1
ATOM 815 C C . THR A 1 97 ? 29.420 6.091 18.032 1.00 73.62 97 THR A C 1
ATOM 817 O O . THR A 1 97 ? 30.050 5.297 18.722 1.00 73.62 97 THR A O 1
ATOM 820 N N . ILE A 1 98 ? 28.196 6.507 18.364 1.00 76.25 98 ILE A N 1
ATOM 821 C CA . ILE A 1 98 ? 27.482 6.133 19.605 1.00 76.25 98 ILE A CA 1
ATOM 822 C C . ILE A 1 98 ? 26.036 5.681 19.351 1.00 76.25 98 ILE A C 1
ATOM 824 O O . ILE A 1 98 ? 25.305 5.342 20.279 1.00 76.25 98 ILE A O 1
ATOM 828 N N . HIS A 1 99 ? 25.610 5.724 18.094 1.00 79.75 99 HIS A N 1
ATOM 829 C CA . HIS A 1 99 ? 24.243 5.493 17.665 1.00 79.75 99 HIS A CA 1
ATOM 830 C C . HIS A 1 99 ? 24.288 4.879 16.277 1.00 79.75 99 HIS A C 1
ATOM 832 O O . HIS A 1 99 ? 25.085 5.286 15.438 1.00 79.75 99 HIS A O 1
ATOM 838 N N . GLY A 1 100 ? 23.402 3.945 16.003 1.00 81.31 100 GLY A N 1
ATOM 839 C CA . GLY A 1 100 ? 23.098 3.616 14.633 1.00 81.31 100 GLY A CA 1
ATOM 840 C C . GLY A 1 100 ? 21.704 3.057 14.493 1.00 81.31 100 GLY A C 1
ATOM 841 O O . GLY A 1 100 ? 20.950 2.921 15.459 1.00 81.31 100 GLY A O 1
ATOM 842 N N . SER A 1 101 ? 21.340 2.789 13.251 1.00 82.50 101 SER A N 1
ATOM 843 C CA . SER A 1 101 ? 20.044 2.228 12.938 1.00 82.50 101 SER A CA 1
ATOM 844 C C . SER A 1 101 ? 20.087 1.323 11.728 1.00 82.50 101 SER A C 1
ATOM 846 O O . SER A 1 101 ? 20.770 1.624 10.752 1.00 82.50 101 SER A O 1
ATOM 848 N N . ASP A 1 102 ? 19.288 0.271 11.779 1.00 87.38 102 ASP A N 1
ATOM 849 C CA . ASP A 1 102 ? 18.951 -0.561 10.635 1.00 87.38 102 ASP A CA 1
ATOM 850 C C . ASP A 1 102 ? 17.517 -0.244 10.198 1.00 87.38 102 ASP A C 1
ATOM 852 O O . ASP A 1 102 ? 16.575 -0.346 10.988 1.00 87.38 102 ASP A O 1
ATOM 856 N N . GLU A 1 103 ? 17.355 0.222 8.961 1.00 89.62 103 GLU A N 1
ATOM 857 C CA . GLU A 1 103 ? 16.066 0.597 8.382 1.00 89.62 103 GLU A CA 1
ATOM 858 C C . GLU A 1 103 ? 15.695 -0.333 7.225 1.00 89.62 103 GLU A C 1
ATOM 860 O O . GLU A 1 103 ? 16.362 -0.361 6.188 1.00 89.62 103 GLU A O 1
ATOM 865 N N . HIS A 1 104 ? 14.559 -1.020 7.344 1.00 90.62 104 HIS A N 1
ATOM 866 C CA . HIS A 1 104 ? 13.981 -1.828 6.275 1.00 90.62 104 HIS A CA 1
ATOM 867 C C . HIS A 1 104 ? 12.778 -1.125 5.659 1.00 90.62 104 HIS A C 1
ATOM 869 O O . HIS A 1 104 ? 11.744 -0.951 6.294 1.00 90.62 104 HIS A O 1
ATOM 875 N N . ILE A 1 105 ? 12.878 -0.778 4.383 1.00 92.12 105 ILE A N 1
ATOM 876 C CA . ILE A 1 105 ? 11.856 -0.069 3.622 1.00 92.12 105 ILE A CA 1
ATOM 877 C C . ILE A 1 105 ? 11.269 -1.008 2.573 1.00 92.12 105 ILE A C 1
ATOM 879 O O . ILE A 1 105 ? 11.990 -1.524 1.720 1.00 92.12 105 ILE A O 1
ATOM 883 N N . TYR A 1 106 ? 9.951 -1.161 2.571 1.00 93.69 106 TYR A N 1
ATOM 884 C CA . TYR A 1 106 ? 9.207 -1.982 1.623 1.00 93.69 106 TYR A CA 1
ATOM 885 C C . TYR A 1 106 ? 8.276 -1.105 0.796 1.00 93.69 106 TYR A C 1
ATOM 887 O O . TYR A 1 106 ? 7.480 -0.363 1.363 1.00 93.69 106 TYR A O 1
ATOM 895 N N . SER A 1 107 ? 8.346 -1.194 -0.535 1.00 95.12 107 SER A N 1
ATOM 896 C CA . SER A 1 107 ? 7.520 -0.377 -1.441 1.00 95.12 107 SER A CA 1
ATOM 897 C C . SER A 1 107 ? 6.831 -1.227 -2.499 1.00 95.12 107 SER A C 1
ATOM 899 O O . SER A 1 107 ? 7.447 -2.128 -3.066 1.00 95.12 107 SER A O 1
ATOM 901 N N . ASN A 1 108 ? 5.560 -0.951 -2.798 1.00 94.62 108 ASN A N 1
ATOM 902 C CA . ASN A 1 108 ? 4.834 -1.669 -3.846 1.00 94.62 108 ASN A CA 1
ATOM 903 C C . ASN A 1 108 ? 3.642 -0.859 -4.403 1.00 94.62 108 ASN A C 1
ATOM 905 O O . ASN A 1 108 ? 3.290 0.217 -3.916 1.00 94.62 108 ASN A O 1
ATOM 909 N N . TYR A 1 109 ? 3.036 -1.373 -5.476 1.00 95.38 109 TYR A N 1
ATOM 910 C CA . TYR A 1 109 ? 2.025 -0.690 -6.279 1.00 95.38 109 TYR A CA 1
ATOM 911 C C . TYR A 1 109 ? 0.769 -1.539 -6.464 1.00 95.38 109 TYR A C 1
ATOM 913 O O . TYR A 1 109 ? 0.845 -2.688 -6.920 1.00 95.38 109 TYR A O 1
ATOM 921 N N . SER A 1 110 ? -0.390 -0.930 -6.229 1.00 95.12 110 SER A N 1
ATOM 922 C CA . SER A 1 110 ? -1.705 -1.536 -6.448 1.00 95.12 110 SER A CA 1
ATOM 923 C C . SER A 1 110 ? -2.521 -0.710 -7.437 1.00 95.12 110 SER A C 1
ATOM 925 O O . SER A 1 110 ? -2.428 0.515 -7.461 1.00 95.12 110 SER A O 1
ATOM 927 N N . VAL A 1 111 ? -3.341 -1.381 -8.245 1.00 95.69 111 VAL A N 1
ATOM 928 C CA . VAL A 1 111 ? -4.328 -0.738 -9.119 1.00 95.69 111 VAL A CA 1
ATOM 929 C C . VAL A 1 111 ? -5.706 -1.217 -8.696 1.00 95.69 111 VAL A C 1
ATOM 931 O O . VAL A 1 111 ? -5.967 -2.420 -8.688 1.00 95.69 111 VAL A O 1
ATOM 934 N N . ILE A 1 112 ? -6.577 -0.276 -8.351 1.00 94.56 112 ILE A N 1
ATOM 935 C CA . ILE A 1 112 ? -7.939 -0.545 -7.887 1.00 94.56 112 ILE A CA 1
ATOM 936 C C . ILE A 1 112 ? -8.957 0.183 -8.761 1.00 94.56 112 ILE A C 1
ATOM 938 O O . ILE A 1 112 ? -8.618 1.119 -9.489 1.00 94.56 112 ILE A O 1
ATOM 942 N N . GLN A 1 113 ? -10.216 -0.243 -8.687 1.00 90.81 113 GLN A N 1
ATOM 943 C CA . GLN A 1 113 ? -11.316 0.390 -9.406 1.00 90.81 113 GLN A CA 1
ATOM 944 C C . GLN A 1 113 ? -12.413 0.816 -8.426 1.00 90.81 113 GLN A C 1
ATOM 946 O O . GLN A 1 113 ? -12.957 -0.013 -7.702 1.00 90.81 113 GLN A O 1
ATOM 951 N N . GLU A 1 114 ? -12.788 2.095 -8.447 1.00 79.19 114 GLU A N 1
ATOM 952 C CA . GLU A 1 114 ? -13.877 2.648 -7.640 1.00 79.19 114 GLU A CA 1
ATOM 953 C C . GLU A 1 114 ? -14.831 3.471 -8.515 1.00 79.19 114 GLU A C 1
ATOM 955 O O . GLU A 1 114 ? -14.422 4.390 -9.218 1.00 79.19 114 GLU A O 1
ATOM 960 N N . LYS A 1 115 ? -16.135 3.154 -8.469 1.00 80.81 115 LYS A N 1
ATOM 961 C CA . LYS A 1 115 ? -17.205 3.919 -9.149 1.00 80.81 115 LYS A CA 1
ATOM 962 C C . LYS A 1 115 ? -16.920 4.192 -10.645 1.00 80.81 115 LYS A C 1
ATOM 964 O O . LYS A 1 115 ? -17.338 5.210 -11.188 1.00 80.81 115 LYS A O 1
ATOM 969 N N . GLY A 1 116 ? -16.232 3.262 -11.315 1.00 83.25 116 GLY A N 1
ATOM 970 C CA . GLY A 1 116 ? -15.866 3.353 -12.735 1.00 83.25 116 GLY A CA 1
ATOM 971 C C . GLY A 1 116 ? -14.544 4.074 -13.027 1.00 83.25 116 GLY A C 1
ATOM 972 O O . GLY A 1 116 ? -14.106 4.056 -14.174 1.00 83.25 116 GLY A O 1
ATOM 973 N N . GLU A 1 117 ? -13.889 4.641 -12.016 1.00 90.62 117 GLU A N 1
ATOM 974 C CA . GLU A 1 117 ? -12.568 5.266 -12.103 1.00 90.62 117 GLU A CA 1
ATOM 975 C C . GLU A 1 117 ? -11.490 4.294 -11.600 1.00 90.62 117 GLU A C 1
ATOM 977 O O . GLU A 1 117 ? -11.729 3.510 -10.681 1.00 90.62 117 GLU A O 1
ATOM 982 N N . PHE A 1 118 ? -10.302 4.330 -12.206 1.00 95.12 118 PHE A N 1
ATOM 983 C CA . PHE A 1 118 ? -9.149 3.564 -11.735 1.00 95.12 118 PHE A CA 1
ATOM 984 C C . PHE A 1 118 ? -8.231 4.433 -10.889 1.00 95.12 118 PHE A C 1
ATOM 986 O O . PHE A 1 118 ? -7.903 5.562 -11.270 1.00 95.12 118 PHE A O 1
ATOM 993 N N . GLU A 1 119 ? -7.757 3.867 -9.787 1.00 95.69 119 GLU A N 1
ATOM 994 C CA . GLU A 1 119 ? -6.776 4.497 -8.917 1.00 95.69 119 GLU A CA 1
ATOM 995 C C . GLU A 1 119 ? -5.524 3.638 -8.819 1.00 95.69 119 GLU A C 1
ATOM 997 O O . GLU A 1 119 ? -5.579 2.407 -8.823 1.00 95.69 119 GLU A O 1
ATOM 1002 N N . ILE A 1 120 ? -4.386 4.313 -8.738 1.00 97.25 120 ILE A N 1
ATOM 1003 C CA . ILE A 1 120 ? -3.092 3.703 -8.475 1.00 97.25 120 ILE A CA 1
ATOM 1004 C C . ILE A 1 120 ? -2.711 4.081 -7.054 1.00 97.25 120 ILE A C 1
ATOM 1006 O O . ILE A 1 120 ? -2.718 5.264 -6.712 1.00 97.25 120 ILE A O 1
ATOM 1010 N N . ILE A 1 121 ? -2.379 3.075 -6.252 1.00 97.56 121 ILE A N 1
ATOM 1011 C CA . ILE A 1 121 ? -1.880 3.237 -4.893 1.00 97.56 121 ILE A CA 1
ATOM 1012 C C . ILE A 1 121 ? -0.399 2.887 -4.907 1.00 97.56 121 ILE A C 1
ATOM 1014 O O . ILE A 1 121 ? -0.032 1.750 -5.211 1.00 97.56 121 ILE A O 1
ATOM 1018 N N . MET A 1 122 ? 0.442 3.857 -4.575 1.00 97.38 122 MET A N 1
ATOM 1019 C CA . MET A 1 122 ? 1.859 3.632 -4.302 1.00 97.38 122 MET A CA 1
ATOM 1020 C C . MET A 1 122 ? 2.027 3.633 -2.798 1.00 97.38 122 MET A C 1
ATOM 1022 O O . MET A 1 122 ? 1.683 4.625 -2.163 1.00 97.38 122 MET A O 1
ATOM 1026 N N . HIS A 1 123 ? 2.490 2.530 -2.224 1.00 95.19 123 HIS A N 1
ATOM 1027 C CA . HIS A 1 123 ? 2.634 2.423 -0.781 1.00 95.19 123 HIS A CA 1
ATOM 1028 C C . HIS A 1 123 ? 4.058 2.078 -0.397 1.00 95.19 123 HIS A C 1
ATOM 1030 O O . HIS A 1 123 ? 4.754 1.356 -1.113 1.00 95.19 123 HIS A O 1
ATOM 1036 N N . GLN A 1 124 ? 4.442 2.588 0.762 1.00 95.19 124 GLN A N 1
ATOM 1037 C CA . GLN A 1 124 ? 5.718 2.351 1.397 1.00 95.19 124 GLN A CA 1
ATOM 1038 C C . GLN A 1 124 ? 5.466 2.104 2.882 1.00 95.19 124 GLN A C 1
ATOM 1040 O O . GLN A 1 124 ? 4.711 2.837 3.512 1.00 95.19 124 GLN A O 1
ATOM 1045 N N . THR A 1 125 ? 6.090 1.076 3.436 1.00 93.81 125 THR A N 1
ATOM 1046 C CA . THR A 1 125 ? 6.156 0.852 4.882 1.00 93.81 125 THR A CA 1
ATOM 1047 C C . THR A 1 125 ? 7.619 0.715 5.260 1.00 93.81 125 THR A C 1
ATOM 1049 O O . THR A 1 125 ? 8.406 0.182 4.473 1.00 93.81 125 THR A O 1
ATOM 1052 N N . LYS A 1 126 ? 8.007 1.219 6.424 1.00 90.94 126 LYS A N 1
ATOM 1053 C CA . LYS A 1 126 ? 9.373 1.079 6.933 1.00 90.94 126 LYS A CA 1
ATOM 1054 C C . LYS A 1 126 ? 9.332 0.460 8.318 1.00 90.94 126 LYS A C 1
ATOM 1056 O O . LYS A 1 126 ? 8.431 0.821 9.046 1.00 90.94 126 LYS A O 1
ATOM 1061 N N . ASP A 1 127 ? 10.285 -0.392 8.663 1.00 88.44 127 ASP A N 1
ATOM 1062 C CA . ASP A 1 127 ? 10.603 -0.781 10.042 1.00 88.44 127 ASP A CA 1
ATOM 1063 C C . ASP A 1 127 ? 12.004 -0.263 10.363 1.00 88.44 127 ASP A C 1
ATOM 1065 O O . ASP A 1 127 ? 12.861 -0.212 9.474 1.00 88.44 127 ASP A O 1
ATOM 1069 N N . LYS A 1 128 ? 12.239 0.123 11.617 1.00 86.75 128 LYS A N 1
ATOM 1070 C CA . LYS A 1 128 ? 13.543 0.618 12.055 1.00 86.75 128 LYS A CA 1
ATOM 1071 C C . LYS A 1 128 ? 13.939 -0.006 13.385 1.00 86.75 128 LYS A C 1
ATOM 1073 O O . LYS A 1 128 ? 13.144 -0.056 14.319 1.00 86.75 128 LYS A O 1
ATOM 1078 N N . THR A 1 129 ? 15.192 -0.417 13.490 1.00 86.50 129 THR A N 1
ATOM 1079 C CA . THR A 1 129 ? 15.817 -0.802 14.753 1.00 86.50 129 THR A CA 1
ATOM 1080 C C . THR A 1 129 ? 16.932 0.183 15.055 1.00 86.50 129 THR A C 1
ATOM 1082 O O . THR A 1 129 ? 17.831 0.368 14.243 1.00 86.50 129 THR A O 1
ATOM 1085 N N . GLU A 1 130 ? 16.868 0.835 16.210 1.00 85.44 130 GLU A N 1
ATOM 1086 C CA . GLU A 1 130 ? 17.906 1.746 16.694 1.00 85.44 130 GLU A CA 1
ATOM 1087 C C . GLU A 1 130 ? 18.785 1.034 17.718 1.00 85.44 130 GLU A C 1
ATOM 1089 O O . GLU A 1 130 ? 18.289 0.293 18.570 1.00 85.44 130 GLU A O 1
ATOM 1094 N N . PHE A 1 131 ? 20.089 1.274 17.646 1.00 84.62 131 PHE A N 1
ATOM 1095 C CA . PHE A 1 131 ? 21.072 0.758 18.584 1.00 84.62 131 PHE A CA 1
ATOM 1096 C C . PHE A 1 131 ? 21.910 1.899 19.158 1.00 84.62 131 PHE A C 1
ATOM 1098 O O . PHE A 1 131 ? 22.351 2.800 18.444 1.00 84.62 131 PHE A O 1
ATOM 1105 N N . TYR A 1 132 ? 22.113 1.861 20.472 1.00 82.19 132 TYR A N 1
ATOM 1106 C CA . TYR A 1 132 ? 22.888 2.849 21.215 1.00 82.19 132 TYR A CA 1
ATOM 1107 C C . TYR A 1 132 ? 24.003 2.147 21.971 1.00 82.19 132 TYR A C 1
ATOM 1109 O O . TYR A 1 132 ? 23.731 1.224 22.741 1.00 82.19 132 TYR A O 1
ATOM 1117 N N . ALA A 1 133 ? 25.235 2.606 21.766 1.00 73.81 133 ALA A N 1
ATOM 1118 C CA . ALA A 1 133 ? 26.381 2.160 22.542 1.00 73.81 133 ALA A CA 1
ATOM 1119 C C . ALA A 1 133 ? 26.528 3.039 23.789 1.00 73.81 133 ALA A C 1
ATOM 1121 O O . ALA A 1 133 ? 26.487 4.269 23.697 1.00 73.81 133 ALA A O 1
ATOM 1122 N N . ASP A 1 134 ? 26.729 2.418 24.949 1.00 67.81 134 ASP A N 1
ATOM 1123 C CA . ASP A 1 134 ? 27.073 3.154 26.165 1.00 67.81 134 ASP A CA 1
ATOM 1124 C C . ASP A 1 134 ? 28.473 3.791 26.046 1.00 67.81 134 ASP A C 1
ATOM 1126 O O . ASP A 1 134 ? 29.339 3.279 25.335 1.00 67.81 134 ASP A O 1
ATOM 1130 N N . GLU A 1 135 ? 28.737 4.884 26.779 1.00 59.84 135 GLU A N 1
ATOM 1131 C CA . GLU A 1 135 ? 30.020 5.625 26.742 1.00 59.84 135 GLU A CA 1
ATOM 1132 C C . GLU A 1 135 ? 31.261 4.752 27.045 1.00 59.84 135 GLU A C 1
ATOM 1134 O O . GLU A 1 135 ? 32.373 5.110 26.655 1.00 59.84 135 GLU A O 1
ATOM 1139 N N . GLU A 1 136 ? 31.080 3.605 27.710 1.00 62.47 136 GLU A N 1
ATOM 1140 C CA . GLU A 1 136 ? 32.139 2.637 28.041 1.00 62.47 136 GLU A CA 1
ATOM 1141 C C . GLU A 1 136 ? 32.203 1.425 27.083 1.00 62.47 136 GLU A C 1
ATOM 1143 O O . GLU A 1 136 ? 33.125 0.622 27.187 1.00 62.47 136 GLU A O 1
ATOM 1148 N N . GLY A 1 137 ? 31.278 1.300 26.119 1.00 57.84 137 GLY A N 1
ATOM 1149 C CA . GLY A 1 137 ? 31.271 0.238 25.098 1.00 57.84 137 GLY A CA 1
ATOM 1150 C C . GLY A 1 137 ? 30.834 -1.155 25.576 1.00 57.84 137 GLY A C 1
ATOM 1151 O O . GLY A 1 137 ? 30.896 -2.106 24.799 1.00 57.84 137 GLY A O 1
ATOM 1152 N N . ASP A 1 138 ? 30.393 -1.285 26.830 1.00 54.78 138 ASP A N 1
ATOM 1153 C CA . ASP A 1 138 ? 30.108 -2.578 27.468 1.00 54.78 138 ASP A CA 1
ATOM 1154 C C . ASP A 1 138 ? 28.642 -3.040 27.344 1.00 54.78 138 ASP A C 1
ATOM 1156 O O . ASP A 1 138 ? 28.342 -4.209 27.610 1.00 54.78 138 ASP A O 1
ATOM 1160 N N . SER A 1 139 ? 27.713 -2.165 26.940 1.00 57.34 139 SER A N 1
ATOM 1161 C CA . SER A 1 139 ? 26.307 -2.535 26.745 1.00 57.34 139 SER A CA 1
ATOM 1162 C C . SER A 1 139 ? 25.658 -1.768 25.585 1.00 57.34 139 SER A C 1
ATOM 1164 O O . SER A 1 139 ? 25.958 -0.597 25.346 1.00 57.34 139 SER A O 1
ATOM 1166 N N . GLU A 1 140 ? 24.823 -2.476 24.819 1.00 65.94 140 GLU A N 1
ATOM 1167 C CA . GLU A 1 140 ? 24.117 -1.968 23.642 1.00 65.94 140 GLU A CA 1
ATOM 1168 C C . GLU A 1 140 ? 22.612 -2.007 23.923 1.00 65.94 140 GLU A C 1
ATOM 1170 O O . GLU A 1 140 ? 22.044 -3.066 24.213 1.00 65.94 140 GLU A O 1
ATOM 1175 N N . LYS A 1 141 ? 21.954 -0.846 23.871 1.00 76.44 141 LYS A N 1
ATOM 1176 C CA . LYS A 1 141 ? 20.497 -0.757 23.987 1.00 76.44 141 LYS A CA 1
ATOM 1177 C C . LYS A 1 141 ? 19.882 -0.772 22.595 1.00 76.44 141 LYS A C 1
ATOM 1179 O O . LYS A 1 141 ? 20.099 0.155 21.820 1.00 76.44 141 LYS A O 1
ATOM 1184 N N . THR A 1 142 ? 19.050 -1.772 22.326 1.00 78.12 142 THR A N 1
ATOM 1185 C CA . THR A 1 142 ? 18.265 -1.874 21.090 1.00 78.12 142 THR A CA 1
ATOM 1186 C C . THR A 1 142 ? 16.835 -1.382 21.316 1.00 78.12 142 THR A C 1
ATOM 1188 O O . THR A 1 142 ? 16.197 -1.759 22.301 1.00 78.12 142 THR A O 1
ATOM 1191 N N . ILE A 1 143 ? 16.326 -0.546 20.413 1.00 80.31 143 ILE A N 1
ATOM 1192 C CA . ILE A 1 143 ? 14.942 -0.062 20.402 1.00 80.31 143 ILE A CA 1
ATOM 1193 C C . ILE A 1 143 ? 14.323 -0.423 19.050 1.00 80.31 143 ILE A C 1
ATOM 1195 O O . ILE A 1 143 ? 14.814 -0.002 18.004 1.00 80.31 143 ILE A O 1
ATOM 1199 N N . GLU A 1 144 ? 13.242 -1.204 19.063 1.00 77.81 144 GLU A N 1
ATOM 1200 C CA . GLU A 1 144 ? 12.414 -1.397 17.871 1.00 77.81 144 GLU A CA 1
ATOM 1201 C C . GLU A 1 144 ? 11.484 -0.195 17.714 1.00 77.81 144 GLU A C 1
ATOM 1203 O O . GLU A 1 144 ? 10.673 0.103 18.590 1.00 77.81 144 GLU A O 1
ATOM 1208 N N . VAL A 1 145 ? 11.596 0.494 16.585 1.00 75.25 145 VAL A N 1
ATOM 1209 C CA . VAL A 1 145 ? 10.673 1.551 16.193 1.00 75.25 145 VAL A CA 1
ATOM 1210 C C . VAL A 1 145 ? 9.651 0.933 15.247 1.00 75.25 145 VAL A C 1
ATOM 1212 O O . VAL A 1 145 ? 9.986 0.401 14.186 1.00 75.25 145 VAL A O 1
ATOM 1215 N N . SER A 1 146 ? 8.394 0.988 15.681 1.00 70.44 146 SER A N 1
ATOM 1216 C CA . SER A 1 146 ? 7.233 0.479 14.954 1.00 70.44 146 SER A CA 1
ATOM 1217 C C . SER A 1 146 ? 7.136 1.011 13.524 1.00 70.44 146 SER A C 1
ATOM 1219 O O . SER A 1 146 ? 7.546 2.136 13.233 1.00 70.44 146 SER A O 1
ATOM 1221 N N . GLY A 1 147 ? 6.557 0.196 12.640 1.00 72.75 147 GLY A N 1
ATOM 1222 C CA . GLY A 1 147 ? 6.641 0.464 11.220 1.00 72.75 147 GLY A CA 1
ATOM 1223 C C . GLY A 1 147 ? 5.674 1.513 10.684 1.00 72.75 147 GLY A C 1
ATOM 1224 O O . GLY A 1 147 ? 4.491 1.231 10.484 1.00 72.75 147 GLY A O 1
ATOM 1225 N N . GLU A 1 148 ? 6.162 2.711 10.379 1.00 88.56 148 GLU A N 1
ATOM 1226 C CA . GLU A 1 148 ? 5.339 3.742 9.742 1.00 88.56 148 GLU A CA 1
ATOM 1227 C C . GLU A 1 148 ? 4.984 3.344 8.302 1.00 88.56 148 GLU A C 1
ATOM 1229 O O . GLU A 1 148 ? 5.824 2.861 7.532 1.00 88.56 148 GLU A O 1
ATOM 1234 N N . GLY A 1 149 ? 3.737 3.608 7.916 1.00 93.75 149 GLY A N 1
ATOM 1235 C CA . GLY A 1 149 ? 3.225 3.356 6.575 1.00 93.75 149 GLY A CA 1
ATOM 1236 C C . GLY A 1 149 ? 2.730 4.630 5.902 1.00 93.75 149 GLY A C 1
ATOM 1237 O O . GLY A 1 149 ? 2.118 5.493 6.529 1.00 93.75 149 GLY A O 1
ATOM 1238 N N . VAL A 1 150 ? 2.949 4.737 4.595 1.00 96.62 150 VAL A N 1
ATOM 1239 C CA . VAL A 1 150 ? 2.383 5.789 3.749 1.00 96.62 150 VAL A CA 1
ATOM 1240 C C . VAL A 1 150 ? 1.823 5.199 2.459 1.00 96.62 150 VAL A C 1
ATOM 1242 O O . VAL A 1 150 ? 2.401 4.287 1.868 1.00 96.62 150 VAL A O 1
ATOM 1245 N N . ALA A 1 151 ? 0.687 5.723 2.005 1.00 97.75 151 ALA A N 1
ATOM 1246 C CA . ALA A 1 151 ? 0.089 5.394 0.719 1.00 97.75 151 ALA A CA 1
ATOM 1247 C C . ALA A 1 151 ? -0.321 6.661 -0.040 1.00 97.75 151 ALA A C 1
ATOM 1249 O O . ALA A 1 151 ? -1.062 7.502 0.469 1.00 97.75 151 ALA A O 1
ATOM 1250 N N . TYR A 1 152 ? 0.123 6.761 -1.288 1.00 98.12 152 TYR A N 1
ATOM 1251 C CA . TYR A 1 152 ? -0.161 7.850 -2.217 1.00 98.12 152 TYR A CA 1
ATOM 1252 C C . TYR A 1 152 ? -1.144 7.381 -3.284 1.00 98.12 152 TYR A C 1
ATOM 1254 O O . TYR A 1 152 ? -0.956 6.325 -3.893 1.00 98.12 152 TYR A O 1
ATOM 1262 N N . PHE A 1 153 ? -2.181 8.177 -3.534 1.00 97.69 153 PHE A N 1
ATOM 1263 C CA . PHE A 1 153 ? -3.269 7.819 -4.436 1.00 97.69 153 PHE A CA 1
ATOM 1264 C C . PHE A 1 153 ? -3.295 8.727 -5.660 1.00 97.69 153 PHE A C 1
ATOM 1266 O O . PHE A 1 153 ? -3.370 9.955 -5.556 1.00 97.69 153 PHE A O 1
ATOM 1273 N N . TYR A 1 154 ? -3.334 8.102 -6.832 1.00 97.44 154 TYR A N 1
ATOM 1274 C CA . TYR A 1 154 ? -3.322 8.770 -8.127 1.00 97.44 154 TYR A CA 1
ATOM 1275 C C . TYR A 1 154 ? -4.511 8.321 -8.968 1.00 97.44 154 TYR A C 1
ATOM 1277 O O . TYR A 1 154 ? -4.791 7.129 -9.074 1.00 97.44 154 TYR A O 1
ATOM 1285 N N . LYS A 1 155 ? -5.189 9.266 -9.624 1.00 96.31 155 LYS A N 1
ATOM 1286 C CA . LYS A 1 155 ? -6.268 8.941 -10.567 1.00 96.31 155 LYS A CA 1
ATOM 1287 C C . LYS A 1 155 ? -5.700 8.638 -11.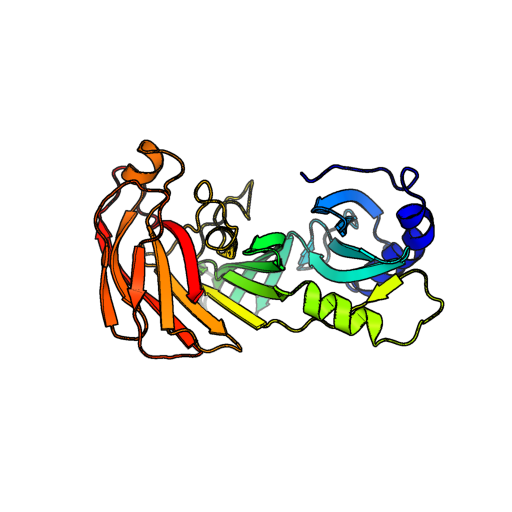934 1.00 96.31 155 LYS A C 1
ATOM 1289 O O . LYS A 1 155 ? -4.981 9.464 -12.506 1.00 96.31 155 LYS A O 1
ATOM 1294 N N . LEU A 1 156 ? -6.096 7.502 -12.500 1.00 96.38 156 LEU A N 1
ATOM 1295 C CA . LEU A 1 156 ? -5.681 7.135 -13.844 1.00 96.38 156 LEU A CA 1
ATOM 1296 C C . LEU A 1 156 ? -6.157 8.169 -14.871 1.00 96.38 156 LEU A C 1
ATOM 1298 O O . LEU A 1 156 ? -5.378 8.533 -15.746 1.00 96.38 156 LEU A O 1
ATOM 1302 N N . SER A 1 157 ? -7.373 8.718 -14.751 1.00 95.50 157 SER A N 1
ATOM 1303 C CA . SER A 1 157 ? -7.841 9.756 -15.684 1.00 95.50 157 SER A CA 1
ATOM 1304 C C . SER A 1 157 ? -6.948 10.999 -15.699 1.00 95.50 157 SER A C 1
ATOM 1306 O O . SER A 1 157 ? -6.728 11.584 -16.760 1.00 95.50 157 SER A O 1
ATOM 1308 N N . ASP A 1 158 ? -6.389 11.400 -14.559 1.00 95.62 158 ASP A N 1
ATOM 1309 C CA . ASP A 1 158 ? -5.494 12.552 -14.491 1.00 95.62 158 ASP A CA 1
ATOM 1310 C C . ASP A 1 158 ? -4.098 12.222 -15.038 1.00 95.62 158 ASP A C 1
ATOM 1312 O O . ASP A 1 158 ? -3.470 13.077 -15.666 1.00 95.62 158 ASP A O 1
ATOM 1316 N N . ILE A 1 159 ? -3.624 10.985 -14.868 1.00 96.44 159 ILE A N 1
ATOM 1317 C CA . ILE A 1 159 ? -2.406 10.479 -15.524 1.00 96.44 159 ILE A CA 1
ATOM 1318 C C . ILE A 1 159 ? -2.580 10.507 -17.048 1.00 96.44 159 ILE A C 1
ATOM 1320 O O . ILE A 1 159 ? -1.743 11.066 -17.756 1.00 96.44 159 ILE A O 1
ATOM 1324 N N . LEU A 1 160 ? -3.699 9.990 -17.563 1.00 95.31 160 LEU A N 1
ATOM 1325 C CA . LEU A 1 160 ? -3.995 9.976 -18.997 1.00 95.31 160 LEU A CA 1
ATOM 1326 C C . LEU A 1 160 ? -4.076 11.394 -19.578 1.00 95.31 160 LEU A C 1
ATOM 1328 O O . LEU A 1 160 ? -3.462 11.663 -20.606 1.00 95.31 160 LEU A O 1
ATOM 1332 N N . LYS A 1 161 ? -4.739 12.336 -18.891 1.00 94.56 161 LYS A N 1
ATOM 1333 C CA . LYS A 1 161 ? -4.769 13.752 -19.309 1.00 94.56 161 LYS A CA 1
ATOM 1334 C C . LYS A 1 161 ? -3.370 14.366 -19.402 1.00 94.56 161 LYS A C 1
ATOM 1336 O O . LYS A 1 161 ? -3.147 15.216 -20.260 1.00 94.56 161 LYS A O 1
ATOM 1341 N N . ARG A 1 162 ? -2.437 13.990 -18.517 1.00 93.50 162 ARG A N 1
ATOM 1342 C CA . ARG A 1 162 ? -1.038 14.456 -18.583 1.00 93.50 162 ARG A CA 1
ATOM 1343 C C . ARG A 1 162 ? -0.315 13.859 -19.781 1.00 93.50 162 ARG A C 1
ATOM 1345 O O . ARG A 1 162 ? 0.301 14.607 -20.533 1.00 93.50 162 ARG A O 1
ATOM 1352 N N . ILE A 1 163 ? -0.459 12.551 -19.988 1.00 93.12 163 ILE A N 1
ATOM 1353 C CA . ILE A 1 163 ? 0.094 11.844 -21.149 1.00 93.12 163 ILE A CA 1
ATOM 1354 C C . ILE A 1 163 ? -0.402 12.459 -22.466 1.00 93.12 163 ILE A C 1
ATOM 1356 O O . ILE A 1 163 ? 0.356 12.587 -23.416 1.00 93.12 163 ILE A O 1
ATOM 1360 N N . GLU A 1 164 ? -1.669 12.860 -22.538 1.00 92.25 164 GLU A N 1
ATOM 1361 C CA . GLU A 1 164 ? -2.248 13.444 -23.753 1.00 92.25 164 GLU A CA 1
ATOM 1362 C C . GLU A 1 164 ? -1.844 14.901 -23.994 1.00 92.25 164 GLU A C 1
ATOM 1364 O O . GLU A 1 164 ? -1.924 15.376 -25.126 1.00 92.25 164 GLU A O 1
ATOM 1369 N N . LYS A 1 165 ? -1.406 15.611 -22.949 1.00 88.12 165 LYS A N 1
ATOM 1370 C CA . LYS A 1 165 ? -0.885 16.980 -23.047 1.00 88.12 165 LYS A CA 1
ATOM 1371 C C . LYS A 1 165 ? 0.602 17.033 -23.376 1.00 88.12 165 LYS A C 1
ATOM 1373 O O . LYS A 1 165 ? 1.055 18.060 -23.882 1.00 88.12 165 LYS A O 1
ATOM 1378 N N . SER A 1 166 ? 1.371 15.990 -23.064 1.00 81.19 166 SER A N 1
ATOM 1379 C CA . SER A 1 166 ? 2.784 15.959 -23.427 1.00 81.19 166 SER A CA 1
ATOM 1380 C C . SER A 1 166 ? 2.912 15.749 -24.939 1.00 81.19 166 SER A C 1
ATOM 1382 O O . SER A 1 166 ? 2.476 14.746 -25.501 1.00 81.19 166 SER A O 1
ATOM 1384 N N . ASN A 1 167 ? 3.481 16.740 -25.631 1.00 62.78 167 ASN A N 1
ATOM 1385 C CA . ASN A 1 167 ? 3.748 16.629 -27.061 1.00 62.78 167 ASN A CA 1
ATOM 1386 C C . ASN A 1 167 ? 4.730 15.471 -27.297 1.00 62.78 167 ASN A C 1
ATOM 1388 O O . ASN A 1 167 ? 5.820 15.448 -26.733 1.00 62.78 167 ASN A O 1
ATOM 1392 N N . SER A 1 168 ? 4.300 14.517 -28.123 1.00 58.78 168 SER A N 1
ATOM 1393 C CA . SER A 1 168 ? 5.008 13.307 -28.557 1.00 58.78 168 SER A CA 1
ATOM 1394 C C . SER A 1 168 ? 6.531 13.475 -28.694 1.00 58.78 168 SER A C 1
ATOM 1396 O O . SER A 1 168 ? 7.010 14.008 -29.695 1.00 58.78 168 SER A O 1
ATOM 1398 N N . ILE A 1 169 ? 7.290 12.922 -27.745 1.00 57.91 169 ILE A N 1
ATOM 1399 C CA . ILE A 1 169 ? 8.715 12.610 -27.923 1.00 57.91 169 ILE A CA 1
ATOM 1400 C C . ILE A 1 169 ? 8.813 11.235 -28.602 1.00 57.91 169 ILE A C 1
ATOM 1402 O O . ILE A 1 169 ? 8.064 10.319 -28.247 1.00 57.91 169 ILE A O 1
ATOM 1406 N N . ALA A 1 170 ? 9.725 11.103 -29.570 1.00 64.38 170 ALA A N 1
ATOM 1407 C CA . ALA A 1 170 ? 9.971 9.896 -30.372 1.00 64.38 170 ALA A CA 1
ATOM 1408 C C . ALA A 1 170 ? 10.445 8.664 -29.567 1.00 64.38 170 ALA A C 1
ATOM 1410 O O . ALA A 1 170 ? 10.583 7.582 -30.134 1.00 64.38 170 ALA A O 1
ATOM 1411 N N . ASP A 1 171 ? 10.681 8.817 -28.265 1.00 75.56 171 ASP A N 1
ATOM 1412 C CA . ASP A 1 171 ? 11.197 7.768 -27.390 1.00 75.56 171 ASP A CA 1
ATOM 1413 C C . ASP A 1 171 ? 10.184 6.632 -27.205 1.00 75.56 171 ASP A C 1
ATOM 1415 O O . ASP A 1 171 ? 8.969 6.862 -27.148 1.00 75.56 171 ASP A O 1
ATOM 1419 N N . THR A 1 172 ? 10.670 5.396 -27.060 1.00 78.81 172 THR A N 1
ATOM 1420 C CA . THR A 1 172 ? 9.795 4.230 -26.850 1.00 78.81 172 THR A CA 1
ATOM 1421 C C . THR A 1 172 ? 9.202 4.180 -25.437 1.00 78.81 172 THR A C 1
ATOM 1423 O O . THR A 1 172 ? 8.187 3.515 -25.220 1.00 78.81 172 THR A O 1
ATOM 1426 N N . ILE A 1 173 ? 9.797 4.919 -24.492 1.00 89.06 173 ILE A N 1
ATOM 1427 C CA . ILE A 1 173 ? 9.319 5.094 -23.117 1.00 89.06 173 ILE A CA 1
ATOM 1428 C C . ILE A 1 173 ? 9.201 6.575 -22.751 1.00 89.06 173 ILE A C 1
ATOM 1430 O O . ILE A 1 173 ? 9.812 7.442 -23.373 1.00 89.06 173 ILE A O 1
ATOM 1434 N N . THR A 1 174 ? 8.404 6.899 -21.736 1.00 91.94 174 THR A N 1
ATOM 1435 C CA . THR A 1 174 ? 8.339 8.256 -21.167 1.00 91.94 174 THR A CA 1
ATOM 1436 C C . THR A 1 174 ? 7.983 8.188 -19.689 1.00 91.94 174 THR A C 1
ATOM 1438 O O . THR A 1 174 ? 7.021 7.516 -19.330 1.00 91.94 174 THR A O 1
ATOM 1441 N N . GLN A 1 175 ? 8.736 8.882 -18.836 1.00 93.12 175 GLN A N 1
ATOM 1442 C CA . GLN A 1 175 ? 8.381 9.031 -17.425 1.00 93.12 175 GLN A CA 1
ATOM 1443 C C . GLN A 1 175 ? 7.263 10.063 -17.273 1.00 93.12 175 GLN A C 1
ATOM 1445 O O . GLN A 1 175 ? 7.305 11.128 -17.891 1.00 93.12 175 GLN A O 1
ATOM 1450 N N . VAL A 1 176 ? 6.252 9.735 -16.473 1.00 94.19 176 VAL A N 1
ATOM 1451 C CA . VAL A 1 176 ? 5.108 10.609 -16.212 1.00 94.19 176 VAL A CA 1
ATOM 1452 C C . VAL A 1 176 ? 5.266 11.231 -14.835 1.00 94.19 176 VAL A C 1
ATOM 1454 O O . VAL A 1 176 ? 5.435 10.524 -13.850 1.00 94.19 176 VAL A O 1
ATOM 1457 N N . GLU A 1 177 ? 5.166 12.555 -14.760 1.00 92.81 177 GLU A N 1
ATOM 1458 C CA . GLU A 1 177 ? 5.040 13.240 -13.477 1.00 92.81 177 GLU A CA 1
ATOM 1459 C C . GLU A 1 177 ? 3.668 12.927 -12.872 1.00 92.81 177 GLU A C 1
ATOM 1461 O O . GLU A 1 177 ? 2.615 13.254 -13.441 1.00 92.81 177 GLU A O 1
ATOM 1466 N N . LEU A 1 178 ? 3.684 12.265 -11.721 1.00 95.25 178 LEU A N 1
ATOM 1467 C CA . LEU A 1 178 ? 2.484 11.937 -10.976 1.00 95.25 178 LEU A CA 1
ATOM 1468 C C . LEU A 1 178 ? 2.154 13.045 -9.981 1.00 95.25 178 LEU A C 1
ATOM 1470 O O . LEU A 1 178 ? 3.029 13.739 -9.477 1.00 95.25 178 LEU A O 1
ATOM 1474 N N . LYS A 1 179 ? 0.860 13.217 -9.719 1.00 95.31 179 LYS A N 1
ATOM 1475 C CA . LYS A 1 179 ? 0.367 14.114 -8.676 1.00 95.31 179 LYS A CA 1
ATOM 1476 C C . LYS A 1 179 ? -0.732 13.405 -7.919 1.00 95.31 179 LYS A C 1
ATOM 1478 O O . LYS A 1 179 ? -1.789 13.115 -8.492 1.00 95.31 179 LYS A O 1
ATOM 1483 N N . GLU A 1 180 ? -0.448 13.116 -6.669 1.00 96.00 180 GLU A N 1
ATOM 1484 C CA . GLU A 1 180 ? -1.360 12.509 -5.734 1.00 96.00 180 GLU A CA 1
ATOM 1485 C C . GLU 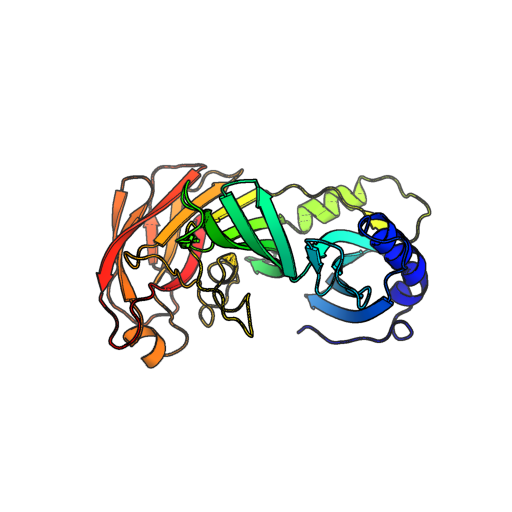A 1 180 ? -2.514 13.469 -5.440 1.00 96.00 180 GLU A C 1
ATOM 1487 O O . GLU A 1 180 ? -2.360 14.692 -5.399 1.00 96.00 180 GLU A O 1
ATOM 1492 N N . TYR A 1 181 ? -3.709 12.908 -5.291 1.00 95.56 181 TYR A N 1
ATOM 1493 C CA . TYR A 1 181 ? -4.892 13.661 -4.861 1.00 95.56 181 TYR A CA 1
ATOM 1494 C C . TYR A 1 181 ? -5.238 13.358 -3.393 1.00 95.56 181 TYR A C 1
ATOM 1496 O O . TYR A 1 181 ? -6.046 14.053 -2.770 1.00 95.56 181 TYR A O 1
ATOM 1504 N N . LYS A 1 182 ? -4.654 12.284 -2.854 1.00 95.94 182 LYS A N 1
ATOM 1505 C CA . LYS A 1 182 ? -4.852 11.803 -1.494 1.00 95.94 182 LYS A CA 1
ATOM 1506 C C . LYS A 1 182 ? -3.588 11.087 -1.022 1.00 95.94 182 LYS A C 1
ATOM 1508 O O . LYS A 1 182 ? -3.040 10.271 -1.764 1.00 95.94 182 LYS A O 1
ATOM 1513 N N . THR A 1 183 ? -3.194 11.361 0.212 1.00 98.00 183 THR A N 1
ATOM 1514 C CA . THR A 1 183 ? -2.100 10.688 0.916 1.00 98.00 183 THR A CA 1
ATOM 1515 C C . THR A 1 183 ? -2.631 10.168 2.240 1.00 98.00 183 THR A C 1
ATOM 1517 O O . THR A 1 183 ? -3.419 10.845 2.898 1.00 98.00 183 THR A O 1
ATOM 1520 N N . VAL A 1 184 ? -2.230 8.959 2.611 1.00 98.25 184 VAL A N 1
ATOM 1521 C CA . VAL A 1 184 ? -2.600 8.317 3.871 1.00 98.25 184 VAL A CA 1
ATOM 1522 C C . VAL A 1 184 ? -1.329 7.957 4.616 1.00 98.25 184 VAL A C 1
ATOM 1524 O O . VAL A 1 184 ? -0.446 7.355 4.014 1.00 98.25 184 VAL A O 1
ATOM 1527 N N . HIS A 1 185 ? -1.256 8.281 5.902 1.00 97.50 185 HIS A N 1
ATOM 1528 C CA . HIS A 1 185 ? -0.174 7.871 6.793 1.00 97.50 185 HIS A CA 1
ATOM 1529 C C . HIS A 1 185 ? -0.725 7.050 7.954 1.00 97.50 185 HIS A C 1
ATOM 1531 O O . HIS A 1 185 ? -1.820 7.339 8.438 1.00 97.50 185 HIS A O 1
ATOM 1537 N N . CYS A 1 186 ? 0.053 6.083 8.424 1.00 95.12 186 CYS A N 1
ATOM 1538 C CA . CYS A 1 186 ? -0.162 5.388 9.686 1.00 95.12 186 CYS A CA 1
ATOM 1539 C C . CYS A 1 186 ? 1.153 5.269 10.465 1.00 95.12 186 CYS A C 1
ATOM 1541 O O . CYS A 1 186 ? 2.236 5.263 9.878 1.00 95.12 186 CYS A O 1
ATOM 1543 N N . GLU A 1 187 ? 1.046 5.191 11.789 1.00 89.62 187 GLU A N 1
ATOM 1544 C CA . GLU A 1 187 ? 2.210 5.224 12.687 1.00 89.62 187 GLU A CA 1
ATOM 1545 C C . GLU A 1 187 ? 2.868 3.855 12.892 1.00 89.62 187 GLU A C 1
ATOM 1547 O O . GLU A 1 187 ? 4.082 3.786 13.042 1.00 89.62 187 GLU A O 1
ATOM 1552 N N . SER A 1 188 ? 2.096 2.764 12.879 1.00 88.38 188 SER A N 1
ATOM 1553 C CA . SER A 1 188 ? 2.625 1.418 13.122 1.00 88.38 188 SER A CA 1
ATOM 1554 C C . SER A 1 188 ? 1.935 0.366 12.269 1.00 88.38 188 SER A C 1
ATOM 1556 O O . SER A 1 188 ? 0.714 0.340 12.167 1.00 88.38 188 SER A O 1
ATOM 1558 N N . THR A 1 189 ? 2.702 -0.531 11.666 1.00 92.75 189 THR A N 1
ATOM 1559 C CA . THR A 1 189 ? 2.221 -1.526 10.712 1.00 92.75 189 THR A CA 1
ATOM 1560 C C . THR A 1 189 ? 2.844 -2.873 11.018 1.00 92.75 189 THR A C 1
ATOM 1562 O O . THR A 1 189 ? 4.053 -2.988 11.199 1.00 92.75 189 THR A O 1
ATOM 1565 N N . LEU A 1 190 ? 2.029 -3.925 11.013 1.00 92.25 190 LEU A N 1
ATOM 1566 C CA . LEU A 1 190 ? 2.532 -5.284 11.129 1.00 92.25 190 LEU A CA 1
ATOM 1567 C C . LEU A 1 190 ? 3.193 -5.730 9.815 1.00 92.25 190 LEU A C 1
ATOM 1569 O O . LEU A 1 190 ? 2.513 -5.999 8.823 1.00 92.25 190 LEU A O 1
ATOM 1573 N N . ILE A 1 191 ? 4.517 -5.882 9.811 1.00 90.69 191 ILE A N 1
ATOM 1574 C CA . ILE A 1 191 ? 5.255 -6.421 8.661 1.00 90.69 191 ILE A CA 1
ATOM 1575 C C . ILE A 1 191 ? 5.461 -7.936 8.823 1.00 90.69 191 ILE A C 1
ATOM 1577 O O . ILE A 1 191 ? 6.178 -8.409 9.704 1.00 90.69 191 ILE A O 1
ATOM 1581 N N . ASP A 1 192 ? 4.836 -8.734 7.950 1.00 90.06 192 ASP A N 1
ATOM 1582 C CA . ASP A 1 192 ? 5.090 -10.181 7.875 1.00 90.06 192 ASP A CA 1
ATOM 1583 C C . ASP A 1 192 ? 6.393 -10.435 7.103 1.00 90.06 192 ASP A C 1
ATOM 1585 O O . ASP A 1 192 ? 6.497 -10.112 5.921 1.00 90.06 192 ASP A O 1
ATOM 1589 N N . ALA A 1 193 ? 7.370 -11.079 7.746 1.00 84.88 193 ALA A N 1
ATOM 1590 C CA . ALA A 1 193 ? 8.702 -11.309 7.178 1.00 84.88 193 ALA A CA 1
ATOM 1591 C C . ALA A 1 193 ? 8.708 -12.045 5.821 1.00 84.88 193 ALA A C 1
ATOM 1593 O O . ALA A 1 193 ? 9.642 -11.905 5.036 1.00 84.88 193 ALA A O 1
ATOM 1594 N N . LYS A 1 194 ? 7.684 -12.859 5.525 1.00 88.38 194 LYS A N 1
ATOM 1595 C CA . LYS A 1 194 ? 7.574 -13.588 4.248 1.00 88.38 194 LYS A CA 1
ATOM 1596 C C . LYS A 1 194 ? 6.702 -12.855 3.237 1.00 88.38 194 LYS A C 1
ATOM 1598 O O . LYS A 1 194 ? 6.822 -13.097 2.037 1.00 88.38 194 LYS A O 1
ATOM 1603 N N . ARG A 1 195 ? 5.772 -12.027 3.709 1.00 90.00 195 ARG A N 1
ATOM 1604 C CA . ARG A 1 195 ? 4.802 -11.282 2.903 1.00 90.00 195 ARG A CA 1
ATOM 1605 C C . ARG A 1 195 ? 4.674 -9.853 3.448 1.00 90.00 195 ARG A C 1
ATOM 1607 O O . ARG A 1 195 ? 3.632 -9.532 4.015 1.00 90.00 195 ARG A O 1
ATOM 1614 N N . PRO A 1 196 ? 5.673 -8.982 3.218 1.00 90.38 196 PRO A N 1
ATOM 1615 C CA . PRO A 1 196 ? 5.743 -7.669 3.867 1.00 90.38 196 PRO A CA 1
ATOM 1616 C C . PRO A 1 196 ? 4.513 -6.781 3.646 1.00 90.38 196 PRO A C 1
ATOM 1618 O O . PRO A 1 196 ? 4.158 -5.990 4.504 1.00 90.38 196 PRO A O 1
ATOM 1621 N N . PHE A 1 197 ? 3.812 -6.960 2.524 1.00 92.31 197 PHE A N 1
ATOM 1622 C CA . PHE A 1 197 ? 2.632 -6.170 2.146 1.00 92.31 197 PHE A CA 1
ATOM 1623 C C . PHE A 1 197 ? 1.288 -6.762 2.613 1.00 92.31 197 PHE A C 1
ATOM 1625 O O . PHE A 1 197 ? 0.224 -6.302 2.198 1.00 92.31 197 PHE A O 1
ATOM 1632 N N . LEU A 1 198 ? 1.302 -7.833 3.414 1.00 94.56 198 LEU A N 1
ATOM 1633 C CA . LEU A 1 198 ? 0.087 -8.570 3.781 1.00 94.56 198 LEU A CA 1
ATOM 1634 C C . LEU A 1 198 ? -0.865 -7.781 4.686 1.00 94.56 198 LEU A C 1
ATOM 1636 O O . LEU A 1 198 ? -2.067 -8.034 4.637 1.00 94.56 198 LEU A O 1
ATOM 1640 N N . TYR A 1 199 ? -0.340 -6.854 5.484 1.00 95.12 199 TYR A N 1
ATOM 1641 C CA . TYR A 1 199 ? -1.107 -6.119 6.493 1.00 95.12 199 TYR A CA 1
ATOM 1642 C C . TYR A 1 199 ? -0.894 -4.604 6.444 1.00 95.12 199 TYR A C 1
ATOM 1644 O O . TYR A 1 199 ? -1.240 -3.889 7.379 1.00 95.12 199 TYR A O 1
ATOM 1652 N N . THR A 1 200 ? -0.303 -4.103 5.364 1.00 95.00 200 THR A N 1
ATOM 1653 C CA . THR A 1 200 ? 0.078 -2.697 5.236 1.00 95.00 200 THR A CA 1
ATOM 1654 C C . THR A 1 200 ? -1.118 -1.807 4.884 1.00 95.00 200 THR A C 1
ATOM 1656 O O . THR A 1 200 ? -2.159 -2.283 4.424 1.00 95.00 200 THR A O 1
ATOM 1659 N N . ILE A 1 201 ? -0.980 -0.497 5.113 1.00 96.06 201 ILE A N 1
ATOM 1660 C CA . ILE A 1 201 ? -2.092 0.470 5.088 1.00 96.06 201 ILE A CA 1
ATOM 1661 C C . ILE A 1 201 ? -2.896 0.496 3.785 1.00 96.06 201 ILE A C 1
ATOM 1663 O O . ILE A 1 201 ? -4.091 0.780 3.815 1.00 96.06 201 ILE A O 1
ATOM 1667 N N . GLN A 1 202 ? -2.301 0.151 2.637 1.00 95.38 202 GLN A N 1
ATOM 1668 C CA . GLN A 1 202 ? -3.045 0.101 1.377 1.00 95.38 202 GLN A CA 1
ATOM 1669 C C . GLN A 1 202 ? -4.201 -0.901 1.412 1.00 95.38 202 GLN A C 1
ATOM 1671 O O . GLN A 1 202 ? -5.170 -0.704 0.688 1.00 95.38 202 GLN A O 1
ATOM 1676 N N . ASN A 1 203 ? -4.119 -1.941 2.248 1.00 97.06 203 ASN A N 1
ATOM 1677 C CA . ASN A 1 203 ? -5.165 -2.952 2.377 1.00 97.06 203 ASN A CA 1
ATOM 1678 C C . ASN A 1 203 ? -6.426 -2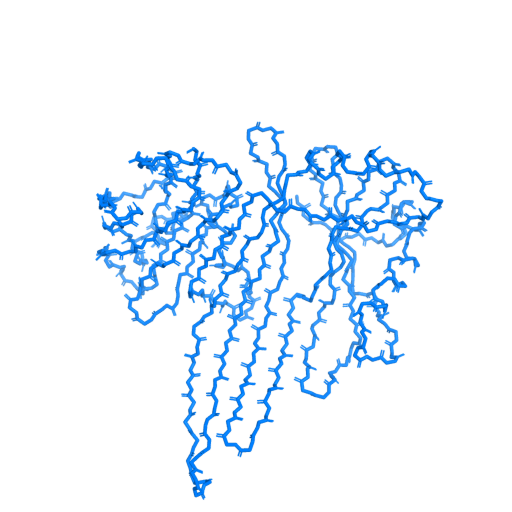.410 3.051 1.00 97.06 203 ASN A C 1
ATOM 1680 O O . ASN A 1 203 ? -7.467 -3.017 2.903 1.00 97.06 203 ASN A O 1
ATOM 1684 N N . ALA A 1 204 ? -6.354 -1.270 3.748 1.00 97.75 204 ALA A N 1
ATOM 1685 C CA . ALA A 1 204 ? -7.544 -0.564 4.214 1.00 97.75 204 ALA A CA 1
ATOM 1686 C C . ALA A 1 204 ? -8.205 0.277 3.107 1.00 97.75 204 ALA A C 1
ATOM 1688 O O . ALA A 1 204 ? -9.193 0.955 3.359 1.00 97.75 204 ALA A O 1
ATOM 1689 N N . PHE A 1 205 ? -7.648 0.317 1.899 1.00 97.06 205 PHE A N 1
ATOM 1690 C CA . PHE A 1 205 ? -8.165 1.117 0.791 1.00 97.06 205 PHE A CA 1
ATOM 1691 C C . PHE A 1 205 ? -8.213 0.321 -0.514 1.00 97.06 205 PHE A C 1
ATOM 1693 O O . PHE A 1 205 ? -8.405 0.922 -1.574 1.00 97.06 205 PHE A O 1
ATOM 1700 N N . ASP A 1 206 ? -8.015 -0.999 -0.468 1.00 96.06 206 ASP A N 1
ATOM 1701 C CA . ASP A 1 206 ? -7.849 -1.831 -1.660 1.00 96.06 206 ASP A CA 1
ATOM 1702 C C . ASP A 1 206 ? -9.188 -2.311 -2.248 1.00 96.06 206 ASP A C 1
ATOM 1704 O O . ASP A 1 206 ? -9.212 -2.906 -3.331 1.00 96.06 206 ASP A O 1
ATOM 1708 N N . LYS A 1 207 ? -10.304 -1.981 -1.579 1.00 94.25 207 LYS A N 1
ATOM 1709 C CA . LYS A 1 207 ? -11.678 -2.346 -1.955 1.00 94.25 207 LYS A CA 1
ATOM 1710 C C . LYS A 1 207 ? -11.957 -3.832 -1.803 1.00 94.25 207 LYS A C 1
ATOM 1712 O O . LYS A 1 207 ? -12.887 -4.357 -2.424 1.00 94.25 207 LYS A O 1
ATOM 1717 N N . ASN A 1 208 ? -11.183 -4.511 -0.968 1.00 95.81 208 ASN A N 1
ATOM 1718 C CA . ASN A 1 208 ? -11.331 -5.918 -0.686 1.00 95.81 208 ASN A CA 1
ATOM 1719 C C . ASN A 1 208 ? -11.473 -6.143 0.826 1.00 95.81 208 ASN A C 1
ATOM 1721 O O . ASN A 1 208 ? -10.484 -6.331 1.520 1.00 95.81 208 ASN A O 1
ATOM 1725 N N . PRO A 1 209 ? -12.696 -6.309 1.359 1.00 96.44 209 PRO A N 1
ATOM 1726 C CA . PRO A 1 209 ? -12.888 -6.550 2.794 1.00 96.44 209 PRO A CA 1
ATOM 1727 C C . PRO A 1 209 ? -12.304 -7.892 3.294 1.00 96.44 209 PRO A C 1
ATOM 1729 O O . PRO A 1 209 ? -12.474 -8.260 4.454 1.00 96.44 209 PRO A O 1
ATOM 1732 N N . GLU A 1 210 ? -11.679 -8.697 2.429 1.00 96.25 210 GLU A N 1
ATOM 1733 C CA . GLU A 1 210 ? -10.947 -9.907 2.819 1.00 96.25 210 GLU A CA 1
ATOM 1734 C C . GLU A 1 210 ? -9.463 -9.676 3.123 1.00 96.25 210 GLU A C 1
ATOM 1736 O O . GLU A 1 210 ? -8.781 -10.620 3.540 1.00 96.25 210 GLU A O 1
ATOM 1741 N N . THR A 1 211 ? -8.960 -8.464 2.915 1.00 97.31 211 THR A N 1
ATOM 1742 C CA . THR A 1 211 ? -7.672 -7.982 3.418 1.00 97.31 211 THR A CA 1
ATOM 1743 C C . THR A 1 211 ? -7.922 -7.045 4.603 1.00 97.31 211 THR A C 1
ATOM 1745 O O . THR A 1 211 ? -9.065 -6.799 4.997 1.00 97.31 211 THR A O 1
ATOM 1748 N N . ALA A 1 212 ? -6.847 -6.643 5.276 1.00 97.81 212 ALA A N 1
ATOM 1749 C CA . ALA A 1 212 ? -6.908 -5.668 6.352 1.00 97.81 212 ALA A CA 1
ATOM 1750 C C . ALA A 1 212 ? -5.556 -4.977 6.508 1.00 97.81 212 ALA A C 1
ATOM 1752 O O . ALA A 1 212 ? -4.508 -5.573 6.236 1.00 97.81 212 ALA A O 1
ATOM 1753 N N . TYR A 1 213 ? -5.603 -3.739 6.984 1.00 97.81 213 TYR A N 1
ATOM 1754 C CA . TYR A 1 213 ? -4.492 -3.124 7.689 1.00 97.81 213 TYR A CA 1
ATOM 1755 C C . TYR A 1 213 ? -4.474 -3.643 9.133 1.00 97.81 213 TYR A C 1
ATOM 1757 O O . TYR A 1 213 ? -5.532 -3.761 9.765 1.00 97.81 213 TYR A O 1
ATOM 1765 N N . VAL A 1 214 ? -3.283 -3.972 9.629 1.00 96.19 214 VAL A N 1
ATOM 1766 C CA . VAL A 1 214 ? -3.053 -4.445 10.999 1.00 96.19 214 VAL A CA 1
ATOM 1767 C C . VAL A 1 214 ? -1.936 -3.603 11.600 1.00 96.19 214 VAL A C 1
ATOM 1769 O O . VAL A 1 214 ? -0.852 -3.511 11.015 1.00 96.19 214 VAL A O 1
ATOM 1772 N N . GLU A 1 215 ? -2.214 -2.961 12.730 1.00 93.75 215 GLU A N 1
ATOM 1773 C CA . GLU A 1 215 ? -1.206 -2.194 13.468 1.00 93.75 215 GLU A CA 1
ATOM 1774 C C . GLU A 1 215 ? -0.314 -3.105 14.328 1.00 93.75 215 GLU A C 1
ATOM 1776 O O . GLU A 1 215 ? -0.639 -4.273 14.526 1.00 93.75 215 GLU A O 1
ATOM 1781 N N . LYS A 1 216 ? 0.841 -2.593 14.768 1.00 89.88 216 LYS A N 1
ATOM 1782 C CA . LYS A 1 216 ? 1.817 -3.305 15.614 1.00 89.88 216 LYS A CA 1
ATOM 1783 C C . LYS A 1 216 ? 2.399 -2.362 16.681 1.00 89.88 216 LYS A C 1
ATOM 1785 O O . LYS A 1 216 ? 3.612 -2.280 16.862 1.00 89.88 216 LYS A O 1
ATOM 1790 N N . SER A 1 217 ? 1.560 -1.528 17.278 1.00 84.38 217 SER A N 1
ATOM 1791 C CA . SER A 1 217 ? 1.923 -0.607 18.358 1.00 84.38 217 SER A CA 1
ATOM 1792 C C . SER A 1 217 ? 1.927 -1.326 19.710 1.00 84.38 217 SER A C 1
ATOM 1794 O O . SER A 1 217 ? 1.354 -2.404 19.854 1.00 84.38 217 SER A O 1
ATOM 1796 N N . GLU A 1 218 ? 2.567 -0.734 20.720 1.00 84.31 218 GLU A N 1
ATOM 1797 C CA . GLU A 1 218 ? 2.559 -1.292 22.083 1.00 84.31 218 GLU A CA 1
ATOM 1798 C C . GLU A 1 218 ? 1.172 -1.220 22.747 1.00 84.31 218 GLU A C 1
ATOM 1800 O O . GLU A 1 218 ? 0.838 -2.068 23.575 1.00 84.31 218 GLU A O 1
ATOM 1805 N N . ASP A 1 219 ? 0.362 -0.227 22.365 1.00 86.00 219 ASP A N 1
ATOM 1806 C CA . ASP A 1 219 ? -0.948 0.056 22.963 1.00 86.00 219 ASP A CA 1
ATOM 1807 C C . ASP A 1 219 ? -2.124 -0.586 22.197 1.00 86.00 219 ASP A C 1
ATOM 1809 O O . ASP A 1 219 ? -3.288 -0.457 22.590 1.00 86.00 219 ASP A O 1
ATOM 1813 N N . ASP A 1 220 ? -1.829 -1.331 21.128 1.00 91.19 220 ASP A N 1
ATOM 1814 C CA . ASP A 1 220 ? -2.791 -1.880 20.170 1.00 91.19 220 ASP A CA 1
ATOM 1815 C C . ASP A 1 220 ? -3.660 -0.794 19.476 1.00 91.19 220 ASP A C 1
ATOM 1817 O O . ASP A 1 220 ? -4.823 -1.032 19.120 1.00 91.19 220 ASP A O 1
ATOM 1821 N N . GLU A 1 221 ? -3.169 0.441 19.343 1.00 92.06 221 GLU A N 1
ATOM 1822 C CA . GLU A 1 221 ? -3.938 1.591 18.858 1.00 92.06 221 GLU A CA 1
ATOM 1823 C C . GLU A 1 221 ? -3.665 1.918 17.384 1.00 92.06 221 GLU A C 1
ATOM 1825 O O . GLU A 1 221 ? -2.532 1.974 16.912 1.00 92.06 221 GLU A O 1
ATOM 1830 N N . ILE A 1 222 ? -4.734 2.222 16.641 1.00 94.75 222 ILE A N 1
ATOM 1831 C CA . ILE A 1 222 ? -4.624 2.763 15.282 1.00 94.75 222 ILE A CA 1
ATOM 1832 C C . ILE A 1 222 ? -4.584 4.290 15.324 1.00 94.75 222 ILE A C 1
ATOM 1834 O O . ILE A 1 222 ? -5.512 4.907 15.855 1.00 94.75 222 ILE A O 1
ATOM 1838 N N . SER A 1 223 ? -3.576 4.863 14.658 1.00 95.31 223 SER A N 1
ATOM 1839 C CA . SER A 1 223 ? -3.469 6.274 14.271 1.00 95.31 223 SER A CA 1
ATOM 1840 C C . SER A 1 223 ? -3.305 6.365 12.751 1.00 95.31 223 SER A C 1
ATOM 1842 O O . SER A 1 223 ? -2.347 5.830 12.186 1.00 95.31 223 SER A O 1
ATOM 1844 N N . ILE A 1 224 ? -4.270 6.994 12.072 1.00 97.62 224 ILE A N 1
ATOM 1845 C CA . ILE A 1 224 ? -4.257 7.205 10.618 1.00 97.62 224 ILE A CA 1
ATOM 1846 C C . ILE A 1 224 ? -4.535 8.675 10.318 1.00 97.62 224 ILE A C 1
ATOM 1848 O O . ILE A 1 224 ? -5.522 9.237 10.793 1.00 97.62 224 ILE A O 1
ATOM 1852 N N . SER A 1 225 ? -3.719 9.277 9.454 1.00 97.69 225 SER A N 1
ATOM 1853 C CA . SER A 1 225 ? -4.006 10.587 8.867 1.00 97.69 225 SER A CA 1
ATOM 1854 C C . SER A 1 225 ? -4.242 10.477 7.365 1.00 97.69 225 SER A C 1
ATOM 1856 O O . SER A 1 225 ? -3.559 9.733 6.664 1.00 97.69 225 SER A O 1
ATOM 1858 N N . ILE A 1 226 ? -5.235 11.203 6.859 1.00 98.25 226 ILE A N 1
ATOM 1859 C CA . ILE A 1 226 ? -5.591 11.262 5.442 1.00 98.25 226 ILE A CA 1
ATOM 1860 C C . ILE A 1 226 ? -5.596 12.725 5.029 1.00 98.25 226 ILE A C 1
ATOM 1862 O O . ILE A 1 226 ? -6.414 13.500 5.516 1.00 98.25 226 ILE A O 1
ATOM 1866 N N . VAL A 1 227 ? -4.729 13.083 4.091 1.00 97.62 227 VAL A N 1
ATOM 1867 C CA . VAL A 1 227 ? -4.686 14.409 3.470 1.00 97.62 227 VAL A CA 1
ATOM 1868 C C . VAL A 1 227 ? -5.280 14.289 2.075 1.00 97.62 227 VAL A C 1
ATOM 1870 O O . VAL A 1 227 ? -4.836 13.451 1.291 1.00 97.62 227 VAL A O 1
ATOM 1873 N N . SER A 1 228 ? -6.284 15.102 1.742 1.00 95.88 228 SER A N 1
ATOM 1874 C CA . SER A 1 228 ? -6.918 15.087 0.420 1.00 95.88 228 SER A CA 1
ATOM 1875 C C . SER A 1 228 ? -7.054 16.476 -0.199 1.00 95.88 228 SER A C 1
ATOM 1877 O O . SER A 1 228 ? -7.362 17.467 0.464 1.00 95.88 228 SER A O 1
ATOM 1879 N N . ASP A 1 229 ? -6.908 16.532 -1.526 1.00 94.88 229 ASP A N 1
ATOM 1880 C CA . ASP A 1 229 ? -7.209 17.716 -2.334 1.00 94.88 229 ASP A CA 1
ATOM 1881 C C . ASP A 1 229 ? -8.705 18.079 -2.341 1.00 94.88 229 ASP A C 1
ATOM 1883 O O . ASP A 1 229 ? -9.087 19.201 -2.692 1.00 94.88 229 ASP A O 1
ATOM 1887 N N . LYS A 1 230 ? -9.563 17.140 -1.931 1.00 92.50 230 LYS A N 1
ATOM 1888 C CA . LYS A 1 230 ? -11.006 17.308 -1.814 1.00 92.50 230 LYS A CA 1
ATOM 1889 C C . LYS A 1 230 ? -11.426 17.429 -0.363 1.00 92.50 230 LYS A C 1
ATOM 1891 O O . LYS A 1 230 ? -10.825 16.879 0.551 1.00 92.50 230 LYS A O 1
ATOM 1896 N N . LYS A 1 231 ? -12.530 18.145 -0.170 1.00 95.38 231 LYS A N 1
ATOM 1897 C CA . LYS A 1 231 ? -13.211 18.182 1.115 1.00 95.38 231 LYS A CA 1
ATOM 1898 C C . LYS A 1 231 ? -13.994 16.887 1.331 1.00 95.38 231 LYS A C 1
ATOM 1900 O O . LYS A 1 231 ? -14.756 16.482 0.457 1.00 95.38 231 LYS A O 1
ATOM 1905 N N . ILE A 1 232 ? -13.813 16.308 2.506 1.00 96.62 232 ILE A N 1
ATOM 1906 C CA . ILE A 1 232 ? -14.418 15.083 3.013 1.00 96.62 232 ILE A CA 1
ATOM 1907 C C . ILE A 1 232 ? -15.437 15.482 4.080 1.00 96.62 232 ILE A C 1
ATOM 1909 O O . ILE A 1 232 ? -15.175 16.335 4.928 1.00 96.62 232 ILE A O 1
ATOM 1913 N N . LYS A 1 233 ? -16.617 14.882 4.020 1.00 96.75 233 LYS A N 1
ATOM 1914 C CA . LYS A 1 233 ? -17.723 15.057 4.970 1.00 96.75 233 LYS A CA 1
ATOM 1915 C C . LYS A 1 233 ? -18.121 13.748 5.644 1.00 96.75 233 LYS A C 1
ATOM 1917 O O . LYS A 1 233 ? -18.842 13.785 6.639 1.00 96.75 233 LYS A O 1
ATOM 1922 N N . ARG A 1 234 ? -17.708 12.600 5.098 1.00 97.06 234 ARG A N 1
ATOM 1923 C CA . ARG A 1 234 ? -18.044 11.275 5.621 1.00 97.06 234 ARG A CA 1
ATOM 1924 C C . ARG A 1 234 ? -16.851 10.336 5.577 1.00 97.06 234 ARG A C 1
ATOM 1926 O O . ARG A 1 234 ? -16.112 10.307 4.598 1.00 97.06 234 ARG A O 1
ATOM 1933 N N . VAL A 1 235 ? -16.725 9.528 6.625 1.00 98.25 235 VAL A N 1
ATOM 1934 C CA . VAL A 1 235 ? -15.747 8.439 6.714 1.00 98.25 235 VAL A CA 1
ATOM 1935 C C . VAL A 1 235 ? -16.502 7.134 6.932 1.00 98.25 235 VAL A C 1
ATOM 1937 O O . VAL A 1 235 ? -17.303 7.029 7.857 1.00 98.25 235 VAL A O 1
ATOM 1940 N N . GLY A 1 236 ? -16.302 6.166 6.048 1.00 98.12 236 GLY A N 1
ATOM 1941 C CA . GLY A 1 236 ? -16.802 4.801 6.149 1.00 98.12 236 GLY A CA 1
ATOM 1942 C C . GLY A 1 236 ? -15.714 3.876 6.673 1.00 98.12 236 GLY A C 1
ATOM 1943 O O . GLY A 1 236 ? -14.583 3.966 6.209 1.00 98.12 236 GLY A O 1
ATOM 1944 N N . ILE A 1 237 ? -16.056 2.984 7.604 1.00 98.44 237 ILE A N 1
ATOM 1945 C CA . ILE A 1 237 ? -15.133 1.990 8.166 1.00 98.44 237 ILE A CA 1
ATOM 1946 C C . ILE A 1 237 ? -15.762 0.596 8.106 1.00 98.44 237 ILE A C 1
ATOM 1948 O O . ILE A 1 237 ? -16.926 0.424 8.482 1.00 98.44 237 ILE A O 1
ATOM 1952 N N . ILE A 1 238 ? -14.978 -0.398 7.683 1.00 98.56 238 ILE A N 1
ATOM 1953 C CA . ILE A 1 238 ? -15.220 -1.820 7.950 1.00 98.56 238 ILE A CA 1
ATOM 1954 C C . ILE A 1 238 ? -14.242 -2.248 9.047 1.00 98.56 238 ILE A C 1
ATOM 1956 O O . ILE A 1 238 ? -13.034 -2.340 8.838 1.00 98.56 238 ILE A O 1
ATOM 1960 N N . ASN A 1 239 ? -14.781 -2.451 10.244 1.00 98.19 239 ASN A N 1
ATOM 1961 C CA . ASN A 1 239 ? -14.016 -2.638 11.473 1.00 98.19 239 ASN A CA 1
ATOM 1962 C C . ASN A 1 239 ? -13.527 -4.087 11.636 1.00 98.19 239 ASN A C 1
ATOM 1964 O O . ASN A 1 239 ? -14.311 -5.014 11.444 1.00 98.19 239 ASN A O 1
ATOM 1968 N N . GLY A 1 240 ? -12.279 -4.289 12.068 1.00 97.94 240 GLY A N 1
ATOM 1969 C CA . GLY A 1 240 ? -11.695 -5.611 12.314 1.00 97.94 240 GLY A CA 1
ATOM 1970 C C . GLY A 1 240 ? -11.238 -6.347 11.050 1.00 97.94 240 GLY A C 1
ATOM 1971 O O . GLY A 1 240 ? -11.444 -5.895 9.927 1.00 97.94 240 GLY A O 1
ATOM 1972 N N . PHE A 1 241 ? -10.646 -7.535 11.222 1.00 98.06 241 PHE A N 1
ATOM 1973 C CA . PHE A 1 241 ? -10.237 -8.395 10.106 1.00 98.06 241 PHE A CA 1
ATOM 1974 C C . PHE A 1 241 ? -11.385 -9.322 9.674 1.00 98.06 241 PHE A C 1
ATOM 1976 O O . PHE A 1 241 ? -11.499 -10.474 10.101 1.00 98.06 241 PHE A O 1
ATOM 1983 N N . VAL A 1 242 ? -12.263 -8.820 8.804 1.00 97.94 242 VAL A N 1
ATOM 1984 C CA . VAL A 1 242 ? -13.565 -9.450 8.511 1.00 97.94 242 VAL A CA 1
ATOM 1985 C C . VAL A 1 242 ? -13.519 -10.591 7.488 1.00 97.94 242 VAL A C 1
ATOM 1987 O O . VAL A 1 242 ? -14.566 -11.131 7.121 1.00 97.94 242 VAL A O 1
ATOM 1990 N N . LYS A 1 243 ? -12.331 -11.036 7.061 1.00 97.81 243 LYS A N 1
ATOM 1991 C CA . LYS A 1 243 ? -12.175 -12.152 6.111 1.00 97.81 243 LYS A CA 1
ATOM 1992 C C . LYS A 1 243 ? -12.931 -13.411 6.545 1.00 97.81 243 LYS A C 1
ATOM 1994 O O . LYS A 1 243 ? -13.567 -14.068 5.726 1.00 97.81 243 LYS A O 1
ATOM 1999 N N . THR A 1 244 ? -12.870 -13.750 7.832 1.00 98.12 244 THR A N 1
ATOM 2000 C CA . THR A 1 244 ? -13.648 -14.845 8.431 1.00 98.12 244 THR A CA 1
ATOM 2001 C C . THR A 1 244 ? -14.109 -14.452 9.828 1.00 98.12 244 THR A C 1
ATOM 2003 O O . THR A 1 244 ? -13.440 -13.662 10.490 1.00 98.12 244 THR A O 1
ATOM 2006 N N . GLN A 1 245 ? -15.188 -15.068 10.319 1.00 97.50 245 GLN A N 1
ATOM 2007 C CA . GLN A 1 245 ? -15.652 -14.879 11.699 1.00 97.50 245 GLN A CA 1
ATOM 2008 C C . GLN A 1 245 ? -14.545 -15.169 12.729 1.00 97.50 245 GLN A C 1
ATOM 2010 O O . GLN A 1 245 ? -14.438 -14.483 13.742 1.00 97.50 245 GLN A O 1
ATOM 2015 N N . ASN A 1 246 ? -13.711 -16.184 12.468 1.00 97.88 246 ASN A N 1
ATOM 2016 C CA . ASN A 1 246 ? -12.623 -16.557 13.366 1.00 97.88 246 ASN A CA 1
ATOM 2017 C C . ASN A 1 246 ? -11.535 -15.477 13.426 1.00 97.88 246 ASN A C 1
ATOM 2019 O O . ASN A 1 246 ? -11.115 -15.102 14.515 1.00 97.88 246 ASN A O 1
ATOM 2023 N N . LEU A 1 247 ? -11.101 -14.957 12.271 1.00 97.25 247 LEU A N 1
ATOM 2024 C CA . LEU A 1 247 ? -10.135 -13.853 12.227 1.00 97.25 247 LEU A CA 1
ATOM 2025 C C . LEU A 1 247 ? -10.703 -12.598 12.892 1.00 97.25 247 LEU A C 1
ATOM 2027 O O . LEU A 1 247 ? -10.007 -11.980 13.688 1.00 97.25 247 LEU A O 1
ATOM 2031 N N . TYR A 1 248 ? -11.976 -12.287 12.653 1.00 98.06 248 TYR A N 1
ATOM 2032 C CA . TYR A 1 248 ? -12.646 -11.157 13.287 1.00 98.06 248 TYR A CA 1
ATOM 2033 C C . TYR A 1 248 ? -12.617 -11.244 14.819 1.00 98.06 248 TYR A C 1
ATOM 2035 O O . TYR A 1 248 ? -12.218 -10.294 15.478 1.00 98.06 248 TYR A O 1
ATOM 2043 N N . ALA A 1 249 ? -12.989 -12.395 15.388 1.00 97.75 249 ALA A N 1
ATOM 2044 C CA . ALA A 1 249 ? -13.020 -12.587 16.840 1.00 97.75 249 ALA A CA 1
ATOM 2045 C C . ALA A 1 249 ? -11.625 -12.763 17.472 1.00 97.75 249 ALA A C 1
ATOM 2047 O O . ALA A 1 249 ? -11.457 -12.532 18.668 1.00 97.75 249 ALA A O 1
ATOM 2048 N N . SER A 1 250 ? -10.634 -13.205 16.692 1.00 97.94 250 SER A N 1
ATOM 2049 C CA . SER A 1 250 ? -9.278 -13.453 17.194 1.00 97.94 250 SER A CA 1
ATOM 2050 C C . SER A 1 250 ? -8.468 -12.178 17.405 1.00 97.94 250 SER A C 1
ATOM 2052 O O . SER A 1 250 ? -7.558 -12.218 18.224 1.00 97.94 250 SER A O 1
ATOM 2054 N N . ASN A 1 251 ? -8.782 -11.091 16.696 1.00 97.75 251 ASN A N 1
ATOM 2055 C CA . ASN A 1 251 ? -8.037 -9.828 16.723 1.00 97.75 251 ASN A CA 1
ATOM 2056 C C . ASN A 1 251 ? -8.797 -8.737 17.489 1.00 97.75 251 ASN A C 1
ATOM 2058 O O . ASN A 1 251 ? -10.015 -8.835 17.696 1.00 97.75 251 ASN A O 1
ATOM 2062 N N . ASN A 1 252 ? -8.093 -7.676 17.883 1.00 98.06 252 ASN A N 1
ATOM 2063 C CA . ASN A 1 252 ? -8.743 -6.499 18.438 1.00 98.06 252 ASN A CA 1
ATOM 2064 C C . ASN A 1 252 ? -9.606 -5.812 17.363 1.00 98.06 252 ASN A C 1
ATOM 2066 O O . ASN A 1 252 ? -9.287 -5.789 16.170 1.00 98.06 252 ASN A O 1
ATOM 2070 N N . ARG A 1 253 ? -10.743 -5.260 17.796 1.00 97.69 253 ARG A N 1
ATOM 2071 C CA . ARG A 1 253 ? -11.638 -4.441 16.962 1.00 97.69 253 ARG A CA 1
ATOM 2072 C C . ARG A 1 253 ? -11.889 -3.124 17.662 1.00 97.69 253 ARG A C 1
ATOM 2074 O O . ARG A 1 253 ? -11.932 -3.075 18.890 1.00 97.69 253 ARG A O 1
ATOM 2081 N N . ILE A 1 254 ? -12.149 -2.077 16.900 1.00 98.25 254 ILE A N 1
ATOM 2082 C CA . ILE A 1 254 ? -12.401 -0.760 17.469 1.00 98.25 254 ILE A CA 1
ATOM 2083 C C . ILE A 1 254 ? -13.811 -0.726 18.057 1.00 98.25 254 ILE A C 1
ATOM 2085 O O . ILE A 1 254 ? -14.788 -1.039 17.380 1.00 98.25 254 ILE A O 1
ATOM 2089 N N . ARG A 1 255 ? -13.933 -0.351 19.326 1.00 98.31 255 ARG A N 1
ATOM 2090 C CA . ARG A 1 255 ? -15.213 -0.075 19.986 1.00 98.31 255 ARG A CA 1
ATOM 2091 C C . ARG A 1 255 ? -15.569 1.400 19.900 1.00 98.31 255 ARG A C 1
ATOM 2093 O O . ARG A 1 255 ? -16.720 1.743 19.631 1.00 98.31 255 ARG A O 1
ATOM 2100 N N . LYS A 1 256 ? -14.583 2.264 20.127 1.00 98.50 256 LYS A N 1
ATOM 2101 C CA . LYS A 1 256 ? -14.739 3.714 20.086 1.00 98.50 256 LYS A CA 1
ATOM 2102 C C . LYS A 1 256 ? -13.607 4.328 19.285 1.00 98.50 256 LYS A C 1
ATOM 2104 O O . LYS A 1 256 ? -12.452 3.947 19.467 1.00 98.50 256 LYS A O 1
ATOM 2109 N N . ILE A 1 257 ? -13.962 5.258 18.412 1.00 98.19 257 ILE A N 1
ATOM 2110 C CA . ILE A 1 257 ? -13.037 5.902 17.486 1.00 98.19 257 ILE A CA 1
ATOM 2111 C C . ILE A 1 257 ? -13.217 7.413 17.543 1.00 98.19 257 ILE A C 1
ATOM 2113 O O . ILE A 1 257 ? -14.346 7.902 17.624 1.00 98.19 257 ILE A O 1
ATOM 2117 N N . ASP A 1 258 ? -12.112 8.141 17.514 1.00 98.19 258 ASP A N 1
ATOM 2118 C CA . ASP A 1 258 ? -12.085 9.576 17.275 1.00 98.19 258 ASP A CA 1
ATOM 2119 C C . ASP A 1 258 ? -11.834 9.816 15.784 1.00 98.19 258 ASP A C 1
ATOM 2121 O O . ASP A 1 258 ? -10.891 9.271 15.212 1.00 98.19 258 ASP A O 1
ATOM 2125 N N . ILE A 1 259 ? -12.701 10.604 15.147 1.00 98.00 259 ILE A N 1
ATOM 2126 C CA . ILE A 1 259 ? -12.467 11.125 13.802 1.00 98.00 259 ILE A CA 1
ATOM 2127 C C . ILE A 1 259 ? -12.580 12.649 13.860 1.00 98.00 259 ILE A C 1
ATOM 2129 O O . ILE A 1 259 ? -13.682 13.184 14.020 1.00 98.00 259 ILE A O 1
ATOM 2133 N N . ASN A 1 260 ? -11.458 13.352 13.696 1.00 96.12 260 ASN A N 1
ATOM 2134 C CA . ASN A 1 260 ? -11.371 14.817 13.778 1.00 96.12 260 ASN A CA 1
ATOM 2135 C C . ASN A 1 260 ? -12.001 15.412 15.057 1.00 96.12 260 ASN A C 1
ATOM 2137 O O . ASN A 1 260 ? -12.818 16.336 14.988 1.00 96.12 260 ASN A O 1
ATOM 2141 N N . TYR A 1 261 ? -11.612 14.895 16.222 1.00 93.44 261 TYR A N 1
ATOM 2142 C CA . TYR A 1 261 ? -12.070 15.299 17.560 1.00 93.44 261 TYR A CA 1
ATOM 2143 C C . TYR A 1 261 ? -13.544 14.996 17.843 1.00 93.44 261 TYR A C 1
ATOM 2145 O O . TYR A 1 261 ? -14.164 15.589 18.734 1.00 93.44 261 TYR A O 1
ATOM 2153 N N . LYS A 1 262 ? -14.142 14.090 17.065 1.00 97.00 262 LYS A N 1
ATOM 2154 C CA . LYS A 1 262 ? -15.514 13.626 17.258 1.00 97.00 262 LYS A CA 1
ATOM 2155 C C . LYS A 1 262 ? -15.508 12.131 17.519 1.00 97.00 262 LYS A C 1
ATOM 2157 O O . LYS A 1 262 ? -15.073 11.341 16.689 1.00 97.00 262 LYS A O 1
ATOM 2162 N N . LEU A 1 263 ? -16.059 11.759 18.669 1.00 98.12 263 LEU A N 1
ATOM 2163 C CA . LEU A 1 263 ? -16.142 10.375 19.109 1.00 98.12 263 LEU A CA 1
ATOM 2164 C C . LEU A 1 263 ? -17.338 9.657 18.483 1.00 98.12 263 LEU A C 1
ATOM 2166 O O . LEU A 1 263 ? -18.466 10.159 18.510 1.00 98.12 263 LEU A O 1
ATOM 2170 N N . PHE A 1 264 ? -17.095 8.444 18.004 1.00 98.25 264 PHE A N 1
ATOM 2171 C CA . PHE A 1 264 ? -18.101 7.535 17.476 1.00 98.25 264 PHE A CA 1
ATOM 2172 C C . PHE A 1 264 ? -17.967 6.151 18.109 1.00 98.25 264 PHE A C 1
ATOM 2174 O O . PHE A 1 264 ? -16.873 5.718 18.468 1.00 98.25 264 PHE A O 1
ATOM 2181 N N . GLU A 1 265 ? -19.091 5.449 18.226 1.00 97.88 265 GLU A N 1
ATOM 2182 C CA . GLU A 1 265 ? -19.124 4.050 18.650 1.00 97.88 265 GLU A CA 1
ATOM 2183 C C . GLU A 1 265 ? -19.322 3.134 17.443 1.00 97.88 265 GLU A C 1
ATOM 2185 O O . GLU A 1 265 ? -20.160 3.383 16.571 1.00 97.88 265 GLU A O 1
ATOM 2190 N N . LEU A 1 266 ? -18.566 2.043 17.425 1.00 97.69 266 LEU A N 1
ATOM 2191 C CA . LEU A 1 266 ? -18.661 0.964 16.454 1.00 97.69 266 LEU A CA 1
ATOM 2192 C C . LEU A 1 266 ? -19.231 -0.262 17.166 1.00 97.69 266 LEU A C 1
ATOM 2194 O O . LEU A 1 266 ? -18.755 -0.657 18.227 1.00 97.69 266 LEU A O 1
ATOM 2198 N N . LYS A 1 267 ? -20.266 -0.877 16.590 1.00 97.12 267 LYS A N 1
ATOM 2199 C CA . LYS A 1 267 ? -20.836 -2.115 17.139 1.00 97.12 267 LYS A CA 1
ATOM 2200 C C . LYS A 1 267 ? -19.897 -3.291 16.860 1.00 97.12 267 LYS A C 1
ATOM 2202 O O . LYS A 1 267 ? -19.355 -3.387 15.761 1.00 97.12 267 LYS A O 1
ATOM 2207 N N . ASP A 1 268 ? -19.784 -4.213 17.816 1.00 97.38 268 ASP A N 1
ATOM 2208 C CA . ASP A 1 268 ? -19.080 -5.491 17.635 1.00 97.38 268 ASP A CA 1
ATOM 2209 C C . ASP A 1 268 ? -19.909 -6.436 16.750 1.00 97.38 268 ASP A C 1
ATOM 2211 O O . ASP A 1 268 ? -20.717 -7.236 17.225 1.00 97.38 268 ASP A O 1
ATOM 2215 N N . MET A 1 269 ? -19.787 -6.266 15.436 1.00 96.00 269 MET A N 1
ATOM 2216 C CA . MET A 1 269 ? -20.503 -7.037 14.428 1.00 96.00 269 MET A CA 1
ATOM 2217 C C . MET A 1 269 ? -19.557 -7.439 13.299 1.00 96.00 269 MET A C 1
ATOM 2219 O O . MET A 1 269 ? -18.979 -6.585 12.626 1.00 96.00 269 MET A O 1
ATOM 2223 N N . HIS A 1 270 ? -19.456 -8.746 13.044 1.00 97.75 270 HIS A N 1
ATOM 2224 C CA . HIS A 1 270 ? -18.779 -9.262 11.856 1.00 97.75 270 HIS A CA 1
ATOM 2225 C C . HIS A 1 270 ? -19.614 -8.921 10.619 1.00 97.75 270 HIS A C 1
ATOM 2227 O O . HIS A 1 270 ? -20.657 -9.524 10.373 1.00 97.75 270 HIS A O 1
ATOM 2233 N N . SER A 1 271 ? -19.180 -7.909 9.873 1.00 96.88 271 SER A N 1
ATOM 2234 C CA . SER A 1 271 ? -19.846 -7.438 8.661 1.00 96.88 271 SER A CA 1
ATOM 2235 C C . SER A 1 271 ? -18.816 -6.971 7.642 1.00 96.88 271 SER A C 1
ATOM 2237 O O . SER A 1 271 ? -17.772 -6.445 8.012 1.00 96.88 271 SER A O 1
ATOM 2239 N N . LYS A 1 272 ? -19.123 -7.153 6.356 1.00 97.38 272 LYS A N 1
ATOM 2240 C CA . LYS A 1 272 ? -18.354 -6.592 5.234 1.00 97.38 272 LYS A CA 1
ATOM 2241 C C . LYS A 1 272 ? -18.959 -5.272 4.726 1.00 97.38 272 LYS A C 1
ATOM 2243 O O . LYS A 1 272 ? -18.572 -4.800 3.663 1.00 97.38 272 LYS A O 1
ATOM 2248 N N . ASP A 1 273 ? -19.911 -4.699 5.462 1.00 97.31 273 ASP A N 1
ATOM 2249 C CA . ASP A 1 273 ? -20.559 -3.437 5.115 1.00 97.31 273 ASP A CA 1
ATOM 2250 C C . ASP A 1 273 ? -19.904 -2.262 5.843 1.00 97.31 273 ASP A C 1
ATOM 2252 O O . ASP A 1 273 ? -19.568 -2.345 7.027 1.00 97.31 273 ASP A O 1
ATOM 2256 N N . PHE A 1 274 ? -19.787 -1.133 5.146 1.00 97.88 274 PHE A N 1
ATOM 2257 C CA . PHE A 1 274 ? -19.306 0.111 5.736 1.00 97.88 274 PHE A CA 1
ATOM 2258 C C . PHE A 1 274 ? -20.288 0.670 6.768 1.00 97.88 274 PHE A C 1
ATOM 2260 O O . PHE A 1 274 ? -21.479 0.846 6.495 1.00 97.88 274 PHE A O 1
ATOM 2267 N N . VAL A 1 275 ? -19.752 1.086 7.914 1.00 98.00 275 VAL A N 1
ATOM 2268 C CA . VAL A 1 275 ? -20.423 2.014 8.828 1.00 98.00 275 VAL A CA 1
ATOM 2269 C C . VAL A 1 275 ? -19.901 3.416 8.539 1.00 98.00 275 VAL A C 1
ATOM 2271 O O . VAL A 1 275 ? -18.701 3.656 8.636 1.00 98.00 275 VAL A O 1
ATOM 2274 N N . PHE A 1 276 ? -20.792 4.333 8.159 1.00 98.00 276 PHE A N 1
ATOM 2275 C CA . PHE A 1 276 ? -20.426 5.705 7.807 1.00 98.00 276 PHE A CA 1
ATOM 2276 C C . PHE A 1 276 ? -20.693 6.694 8.938 1.00 98.00 276 PHE A C 1
ATOM 2278 O O . PHE A 1 276 ? -21.759 6.678 9.554 1.00 98.00 276 PHE A O 1
ATOM 2285 N N . PHE A 1 277 ? -19.758 7.620 9.109 1.00 97.62 277 PHE A N 1
ATOM 2286 C CA . PHE A 1 277 ? -19.785 8.676 10.109 1.00 97.62 277 PHE A CA 1
ATOM 2287 C C . PHE A 1 277 ? -19.749 10.044 9.436 1.00 97.62 277 PHE A C 1
ATOM 2289 O O . PHE A 1 277 ? -18.841 10.329 8.656 1.00 97.62 277 PHE A O 1
ATOM 2296 N N . ASP A 1 278 ? -20.728 10.895 9.746 1.00 97.31 278 ASP A N 1
ATOM 2297 C CA . ASP A 1 278 ? -20.731 12.291 9.310 1.00 97.31 278 ASP A CA 1
ATOM 2298 C C . ASP A 1 278 ? -19.799 13.132 10.191 1.00 97.31 278 ASP A C 1
ATOM 2300 O O . ASP A 1 278 ? -19.940 13.178 11.425 1.00 97.31 278 ASP A O 1
ATOM 2304 N N . ILE A 1 279 ? -18.890 13.852 9.541 1.00 96.31 279 ILE A N 1
ATOM 2305 C CA . ILE A 1 279 ? -17.902 14.735 10.162 1.00 96.31 279 ILE A CA 1
ATOM 2306 C C . ILE A 1 279 ? -18.027 16.164 9.615 1.00 96.31 279 ILE A C 1
ATOM 2308 O O . ILE A 1 279 ? -18.578 16.373 8.528 1.00 96.31 279 ILE A O 1
ATOM 2312 N N . PRO A 1 280 ? -17.530 17.177 10.348 1.00 94.12 280 PRO A N 1
ATOM 2313 C CA . PRO A 1 280 ? -17.338 18.501 9.778 1.00 94.12 280 PRO A CA 1
ATOM 2314 C C . PRO A 1 280 ? -16.492 18.427 8.505 1.00 94.12 280 PRO A C 1
ATOM 2316 O O . PRO A 1 280 ? -15.531 17.665 8.430 1.00 94.12 280 PRO A O 1
ATOM 2319 N N . LEU A 1 281 ? -16.859 19.239 7.515 1.00 95.69 281 LEU A N 1
ATOM 2320 C CA . LEU A 1 281 ? -16.196 19.265 6.218 1.00 95.69 281 LEU A CA 1
ATOM 2321 C C . LEU A 1 281 ? -14.701 19.607 6.379 1.00 95.69 281 LEU A C 1
ATOM 2323 O O . LEU A 1 281 ? -14.365 20.731 6.755 1.00 95.69 281 LEU A O 1
ATOM 2327 N N . ALA A 1 282 ? -13.811 18.673 6.050 1.00 95.44 282 ALA A N 1
ATOM 2328 C CA . ALA A 1 282 ? -12.368 18.794 6.270 1.00 95.44 282 ALA A CA 1
ATOM 2329 C C . ALA A 1 282 ? -11.567 18.269 5.069 1.00 95.44 282 ALA A C 1
ATOM 2331 O O . ALA A 1 282 ? -12.077 17.485 4.281 1.00 95.44 282 ALA A O 1
ATOM 2332 N N . SER A 1 283 ? -10.335 18.748 4.882 1.00 92.44 283 SER A N 1
ATOM 2333 C CA . SER A 1 283 ? -9.396 18.168 3.895 1.00 92.44 283 SER A CA 1
ATOM 2334 C C . SER A 1 283 ? -8.447 17.159 4.535 1.00 92.44 283 SER A C 1
ATOM 2336 O O . SER A 1 283 ? -7.972 16.257 3.852 1.00 92.44 283 SER A O 1
ATOM 2338 N N . ASP A 1 284 ? -8.233 17.313 5.840 1.00 96.44 284 ASP A N 1
ATOM 2339 C CA . ASP A 1 284 ? -7.358 16.487 6.652 1.00 96.44 284 ASP A CA 1
ATOM 2340 C C . ASP A 1 284 ? -8.234 15.711 7.634 1.00 96.44 284 ASP A C 1
ATOM 2342 O O . ASP A 1 284 ? -9.052 16.299 8.355 1.00 96.44 284 ASP A O 1
ATOM 2346 N N . ILE A 1 285 ? -8.123 14.388 7.599 1.00 98.06 285 ILE A N 1
ATOM 2347 C CA . ILE A 1 285 ? -8.840 13.474 8.485 1.00 98.06 285 ILE A CA 1
ATOM 2348 C C . ILE A 1 285 ? -7.824 12.787 9.379 1.00 98.06 285 ILE A C 1
ATOM 2350 O O . ILE A 1 285 ? -6.903 12.151 8.879 1.00 98.06 285 ILE A O 1
ATOM 2354 N N . TYR A 1 286 ? -8.036 12.870 10.681 1.00 97.81 286 TYR A N 1
ATOM 2355 C CA . TYR A 1 286 ? -7.311 12.132 11.700 1.00 97.81 286 TYR A CA 1
ATOM 2356 C C . TYR A 1 286 ? -8.260 11.106 12.298 1.00 97.81 286 TYR A C 1
ATOM 2358 O O . TYR A 1 286 ? -9.367 11.457 12.710 1.00 97.81 286 TYR A O 1
ATOM 2366 N N . ILE A 1 287 ? -7.840 9.846 12.293 1.00 97.81 287 ILE A N 1
ATOM 2367 C CA . ILE A 1 287 ? -8.577 8.710 12.831 1.00 97.81 287 ILE A CA 1
ATOM 2368 C C . ILE A 1 287 ? -7.724 8.114 13.943 1.00 97.81 287 ILE A C 1
ATOM 2370 O O . ILE A 1 287 ? -6.604 7.680 13.678 1.00 97.81 287 ILE A O 1
ATOM 2374 N N . GLN A 1 288 ? -8.264 8.065 15.157 1.00 97.25 288 GLN A N 1
ATOM 2375 C CA . GLN A 1 288 ? -7.580 7.495 16.310 1.00 97.25 288 GLN A CA 1
ATOM 2376 C C . GLN A 1 288 ? -8.481 6.512 17.056 1.00 97.25 288 GLN A C 1
ATOM 2378 O O . GLN A 1 288 ? -9.677 6.744 17.252 1.00 97.25 288 GLN A O 1
ATOM 2383 N N . THR A 1 289 ? -7.904 5.395 17.481 1.00 97.12 289 THR A N 1
ATOM 2384 C CA . THR A 1 289 ? -8.575 4.450 18.378 1.00 97.12 289 THR A CA 1
ATOM 2385 C C . THR A 1 289 ? -8.725 5.053 19.773 1.00 97.12 289 THR A C 1
ATOM 2387 O O . THR A 1 289 ? -7.842 5.748 20.251 1.00 97.12 289 THR A O 1
ATOM 2390 N N . VAL A 1 290 ? -9.860 4.800 20.430 1.00 97.75 290 VAL A N 1
ATOM 2391 C CA . VAL A 1 290 ? -10.117 5.264 21.808 1.00 97.75 290 VAL A CA 1
ATOM 2392 C C . VAL A 1 290 ? -10.462 4.107 22.740 1.00 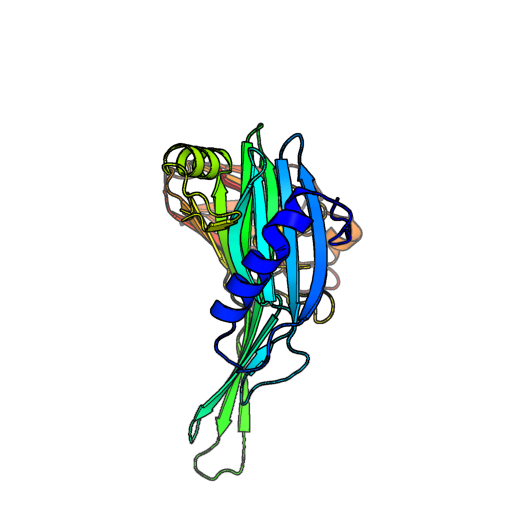97.75 290 VAL A C 1
ATOM 2394 O O . VAL A 1 290 ? -10.114 4.116 23.915 1.00 97.75 290 VAL A O 1
ATOM 2397 N N . GLU A 1 291 ? -11.196 3.111 22.246 1.00 98.00 291 GLU A N 1
ATOM 2398 C CA . GLU A 1 291 ? -11.536 1.919 23.022 1.00 98.00 291 GLU A CA 1
ATOM 2399 C C . GLU A 1 291 ? -11.610 0.711 22.093 1.00 98.00 291 GLU A C 1
ATOM 2401 O O . GLU A 1 291 ? -12.052 0.832 20.946 1.00 98.00 291 GLU A O 1
ATOM 2406 N N . LEU A 1 292 ? -11.237 -0.463 22.603 1.00 98.12 292 LEU A N 1
ATOM 2407 C CA . LEU A 1 292 ? -11.160 -1.709 21.846 1.00 98.12 292 LEU A CA 1
ATOM 2408 C C . LEU A 1 292 ? -12.084 -2.788 22.416 1.00 98.12 292 LEU A C 1
ATOM 2410 O O . LEU A 1 292 ? -12.244 -2.937 23.628 1.00 98.12 292 LEU A O 1
ATOM 2414 N N . TYR A 1 293 ? -12.623 -3.617 21.529 1.00 97.81 293 TYR A N 1
ATOM 2415 C CA . TYR A 1 293 ? -13.057 -4.964 21.864 1.00 97.81 293 TYR A CA 1
ATOM 2416 C C . TYR A 1 293 ? -11.861 -5.908 21.729 1.00 97.81 293 TYR A C 1
ATOM 2418 O O . TYR A 1 293 ? -11.437 -6.214 20.609 1.00 97.81 293 TYR A O 1
ATOM 2426 N N . LYS A 1 294 ? -11.336 -6.403 22.855 1.00 97.44 294 LYS A N 1
ATOM 2427 C CA . LYS A 1 294 ? -10.158 -7.279 22.845 1.00 97.44 294 LYS A CA 1
ATOM 2428 C C . LYS A 1 294 ? -10.427 -8.609 22.132 1.00 97.44 294 LYS A C 1
ATOM 2430 O O . LYS A 1 294 ? -11.491 -9.209 22.312 1.00 97.44 294 LYS A O 1
ATOM 2435 N N . GLY A 1 295 ? -9.491 -9.020 21.283 1.00 96.81 295 GLY A N 1
ATOM 2436 C CA . GLY A 1 295 ? -9.517 -10.292 20.569 1.00 96.81 295 GLY A CA 1
ATOM 2437 C C . GLY A 1 295 ? -9.286 -11.480 21.499 1.00 96.81 295 GLY A C 1
ATOM 2438 O O . GLY A 1 295 ? -8.853 -11.335 22.642 1.00 96.81 295 GLY A O 1
ATOM 2439 N N . THR A 1 296 ? -9.578 -12.687 21.017 1.00 97.12 296 THR A N 1
ATOM 2440 C CA . THR A 1 296 ? -9.361 -13.917 21.798 1.00 97.12 296 THR A CA 1
ATOM 2441 C C . THR A 1 296 ? -7.938 -14.465 21.707 1.00 97.12 296 THR A C 1
ATOM 2443 O O . THR A 1 296 ? -7.601 -15.373 22.468 1.00 97.12 296 THR A O 1
ATOM 2446 N N . LYS A 1 297 ? -7.114 -13.967 20.774 1.00 96.56 297 LYS A N 1
ATOM 2447 C CA . LYS A 1 297 ? -5.784 -14.529 20.500 1.00 96.56 297 LYS A CA 1
ATOM 2448 C C . LYS A 1 297 ? -4.703 -13.489 20.218 1.00 96.56 297 LYS A C 1
ATOM 2450 O O . LYS A 1 297 ? -3.594 -13.648 20.716 1.00 96.56 297 LYS A O 1
ATOM 2455 N N . TYR A 1 298 ? -5.007 -12.507 19.384 1.00 94.38 298 TYR A N 1
ATOM 2456 C CA . TYR A 1 298 ? -4.079 -11.481 18.923 1.00 94.38 298 TYR A CA 1
ATOM 2457 C C . TYR A 1 298 ? -4.464 -10.146 19.549 1.00 94.38 298 TYR A C 1
ATOM 2459 O O . TYR A 1 298 ? -5.657 -9.852 19.678 1.00 94.38 298 TYR A O 1
ATOM 2467 N N . SER A 1 299 ? -3.458 -9.376 19.956 1.00 93.12 299 SER A N 1
ATOM 2468 C CA . SER A 1 299 ? -3.652 -8.022 20.470 1.00 93.12 299 SER A CA 1
ATOM 2469 C C . SER A 1 299 ? -3.684 -6.994 19.339 1.00 93.12 299 SER A C 1
ATOM 2471 O O . SER A 1 299 ? -4.216 -5.916 19.531 1.00 93.12 299 SER A O 1
ATOM 2473 N N . ASP A 1 300 ? -3.262 -7.352 18.129 1.00 92.50 300 ASP A N 1
ATOM 2474 C CA . ASP A 1 300 ? -3.237 -6.422 17.006 1.00 92.50 300 ASP A CA 1
ATOM 2475 C C . ASP A 1 300 ? -4.656 -5.952 16.619 1.00 92.50 300 ASP A C 1
ATOM 2477 O O . ASP A 1 300 ? -5.590 -6.751 16.427 1.00 92.50 300 ASP A O 1
ATOM 2481 N N . THR A 1 301 ? -4.835 -4.639 16.492 1.00 97.25 301 THR A N 1
ATOM 2482 C CA . THR A 1 301 ? -6.069 -4.008 16.021 1.00 97.25 301 THR A CA 1
ATOM 2483 C C . THR A 1 301 ? -6.102 -3.974 14.499 1.00 97.25 301 THR A C 1
ATOM 2485 O O . THR A 1 301 ? -5.136 -3.647 13.813 1.00 97.25 301 THR A O 1
ATOM 2488 N N . CYS A 1 302 ? -7.256 -4.336 13.939 1.00 97.81 302 CYS A N 1
ATOM 2489 C CA . CYS A 1 302 ? -7.426 -4.471 12.496 1.00 97.81 302 CYS A CA 1
ATOM 2490 C C . CYS A 1 302 ? -8.488 -3.507 11.949 1.00 97.81 302 CYS A C 1
ATOM 2492 O O . CYS A 1 302 ? -9.551 -3.334 12.551 1.00 97.81 302 CYS A O 1
ATOM 2494 N N . ILE A 1 303 ? -8.262 -2.985 10.742 1.00 98.31 303 ILE A N 1
ATOM 2495 C CA . ILE A 1 303 ? -9.286 -2.332 9.913 1.00 98.31 303 ILE A CA 1
ATOM 2496 C C . ILE A 1 303 ? -9.269 -2.985 8.534 1.00 98.31 303 ILE A C 1
ATOM 2498 O O . ILE A 1 303 ? -8.233 -3.008 7.873 1.00 98.31 303 ILE A O 1
ATOM 2502 N N . ALA A 1 304 ? -10.417 -3.500 8.096 1.00 98.44 304 ALA A N 1
ATOM 2503 C CA . ALA A 1 304 ? -10.536 -4.100 6.774 1.00 98.44 304 ALA A CA 1
ATOM 2504 C C . ALA A 1 304 ? -10.579 -3.037 5.678 1.00 98.44 304 ALA A C 1
ATOM 2506 O O . ALA A 1 304 ? -9.856 -3.162 4.709 1.00 98.44 304 ALA A O 1
ATOM 2507 N N . GLU A 1 305 ? -11.393 -1.989 5.830 1.00 98.44 305 GLU A N 1
ATOM 2508 C CA . GLU A 1 305 ? -11.549 -0.957 4.799 1.00 98.44 305 GLU A CA 1
ATOM 2509 C C . GLU A 1 305 ? -11.889 0.415 5.395 1.00 98.44 305 GLU A C 1
ATOM 2511 O O . GLU A 1 305 ? -12.599 0.525 6.400 1.00 98.44 305 GLU A O 1
ATOM 2516 N N . ILE A 1 306 ? -11.451 1.463 4.703 1.00 98.06 306 ILE A N 1
ATOM 2517 C CA . ILE A 1 306 ? -11.724 2.876 4.938 1.00 98.06 306 ILE A CA 1
ATOM 2518 C C . ILE A 1 306 ? -12.169 3.511 3.616 1.00 98.06 306 ILE A C 1
ATOM 2520 O O . ILE A 1 306 ? -11.548 3.365 2.561 1.00 98.06 306 ILE A O 1
ATOM 2524 N N . GLN A 1 307 ? -13.243 4.291 3.681 1.00 96.56 307 GLN A N 1
ATOM 2525 C CA . GLN A 1 307 ? -13.744 5.083 2.562 1.00 96.56 307 GLN A CA 1
ATOM 2526 C C . GLN A 1 307 ? -13.963 6.529 2.998 1.00 96.56 307 GLN A C 1
ATOM 2528 O O . GLN A 1 307 ? -14.514 6.778 4.063 1.00 96.56 307 GLN A O 1
ATOM 2533 N N . VAL A 1 308 ? -13.569 7.490 2.165 1.00 95.44 308 VAL A N 1
ATOM 2534 C CA . VAL A 1 308 ? -13.790 8.923 2.416 1.00 95.44 308 VAL A CA 1
ATOM 2535 C C . VAL A 1 308 ? -14.673 9.518 1.319 1.00 95.44 308 VAL A C 1
ATOM 2537 O O . VAL A 1 308 ? -14.454 9.247 0.137 1.00 95.44 308 VAL A O 1
ATOM 2540 N N . GLU A 1 309 ? -15.691 10.295 1.707 1.00 92.00 309 GLU A N 1
ATOM 2541 C CA . GLU A 1 309 ? -16.682 10.926 0.809 1.00 92.00 309 GLU A CA 1
ATOM 2542 C C . GLU A 1 309 ? -16.979 12.384 1.159 1.00 92.00 309 GLU A C 1
ATOM 2544 O O . GLU A 1 309 ? -16.892 12.748 2.353 1.00 92.00 309 GLU A O 1
#